Protein 8P5N (pdb70)

Organism: NCBI:txid223556

Structure (mmCIF, N/CA/C/O backbone):
data_8P5N
#
_entry.id   8P5N
#
_cell.length_a   43.513
_cell.length_b   39.822
_cell.length_c   72.194
_cell.angle_alpha   90.000
_cell.angle_beta   97.075
_cell.angle_gamma   90.000
#
_symmetry.space_group_name_H-M   'P 1 21 1'
#
loop_
_entity.id
_entity.type
_entity.pdbx_description
1 polymer 'Low molecular weight phosphatase family protein'
2 non-polymer ARSENATE
3 non-polymer GLYCEROL
4 water water
#
loop_
_atom_site.group_PDB
_atom_site.id
_atom_site.type_symbol
_atom_site.label_atom_id
_atom_site.label_alt_id
_atom_site.label_comp_id
_atom_site.label_asym_id
_atom_site.label_entity_id
_atom_site.label_seq_id
_atom_site.pdbx_PDB_ins_code
_atom_site.Cartn_x
_atom_site.Cartn_y
_atom_site.Cartn_z
_atom_site.occupancy
_atom_site.B_iso_or_equiv
_atom_site.auth_seq_id
_atom_site.auth_comp_id
_atom_site.auth_asym_id
_atom_site.auth_atom_id
_atom_site.pdbx_PDB_model_num
ATOM 1 N N . SER A 1 6 ? -3.28101 15.86199 18.52458 1.000 57.24933 6 SER A N 1
ATOM 2 C CA . SER A 1 6 ? -2.74799 14.70213 17.81807 1.000 53.48381 6 SER A CA 1
ATOM 3 C C . SER A 1 6 ? -2.80636 14.95727 16.31269 1.000 55.09537 6 SER A C 1
ATOM 4 O O . SER A 1 6 ? -3.85964 15.29656 15.77267 1.000 49.35490 6 SER A O 1
ATOM 11 N N . ARG A 1 7 ? -1.67376 14.78671 15.63602 1.000 44.62832 7 ARG A N 1
ATOM 12 C CA . ARG A 1 7 ? -1.58574 15.16315 14.23501 1.000 47.27687 7 ARG A CA 1
ATOM 13 C C . ARG A 1 7 ? -2.31108 14.14864 13.35286 1.000 39.63021 7 ARG A C 1
ATOM 14 O O . ARG A 1 7 ? -2.38420 12.96167 13.68232 1.000 37.33260 7 ARG A O 1
ATOM 35 N N . PRO A 1 8 ? -2.83013 14.58999 12.21180 1.000 28.05765 8 PRO A N 1
ATOM 36 C CA . PRO A 1 8 ? -3.67980 13.71920 11.39475 1.000 20.92741 8 PRO A CA 1
ATOM 37 C C . PRO A 1 8 ? -2.87786 12.74693 10.53941 1.000 27.41791 8 PRO A C 1
ATOM 38 O O . PRO A 1 8 ? -1.72078 12.97632 10.18269 1.000 25.67952 8 PRO A O 1
ATOM 49 N N . VAL A 1 9 ? -3.54217 11.64384 10.20626 1.000 18.95148 9 VAL A N 1
ATOM 50 C CA . VAL A 1 9 ? -2.99585 10.63093 9.30939 1.000 19.49132 9 VAL A CA 1
ATOM 51 C C . VAL A 1 9 ? -3.08396 11.15375 7.88358 1.000 16.19008 9 VAL A C 1
ATOM 52 O O . VAL A 1 9 ? -4.12000 11.68710 7.47232 1.000 15.16416 9 VAL A O 1
ATOM 65 N N . SER A 1 10 ? -2.00035 11.01714 7.12537 1.000 15.80478 10 SER A N 1
ATOM 66 C CA . SER A 1 10 ? -1.97361 11.51378 5.75606 1.000 14.18000 10 SER A CA 1
ATOM 67 C C . SER A 1 10 ? -2.49569 10.44919 4.79727 1.000 12.82688 10 SER A C 1
ATOM 68 O O . SER A 1 10 ? -2.11168 9.27609 4.88416 1.000 13.47346 10 SER A O 1
ATOM 76 N N . VAL A 1 11 ? -3.38348 10.86808 3.89443 1.000 11.62735 11 VAL A N 1
ATOM 77 C CA . VAL A 1 11 ? -4.01718 9.99336 2.91622 1.000 11.80022 11 VAL A CA 1
ATOM 78 C C . VAL A 1 11 ? -3.96146 10.66495 1.55141 1.000 11.30338 11 VAL A C 1
ATOM 79 O O . VAL A 1 11 ? -4.34130 11.83384 1.41448 1.000 12.70398 11 VAL A O 1
ATOM 92 N N . LEU A 1 12 ? -3.50166 9.92470 0.54442 1.000 10.28414 12 LEU A N 1
ATOM 93 C CA . LEU A 1 12 ? -3.54277 10.35475 -0.84766 1.000 10.51500 12 LEU A CA 1
ATOM 94 C C . LEU A 1 12 ? -4.47408 9.41465 -1.59761 1.000 10.33296 12 LEU A C 1
ATOM 95 O O . LEU A 1 12 ? -4.25074 8.19882 -1.60990 1.000 12.48746 12 LEU A O 1
ATOM 111 N N . PHE A 1 13 ? -5.52465 9.96902 -2.19829 1.000 10.36084 13 PHE A N 1
ATOM 112 C CA . PHE A 1 13 ? -6.35975 9.22209 -3.13159 1.000 8.64346 13 PHE A CA 1
ATOM 113 C C . PHE A 1 13 ? -5.79164 9.41914 -4.53195 1.000 11.66485 13 PHE A C 1
ATOM 114 O O . PHE A 1 13 ? -5.70906 10.54974 -5.02028 1.000 10.34690 13 PHE A O 1
ATOM 131 N N . LEU A 1 14 ? -5.40671 8.32484 -5.17490 1.000 11.41993 14 LEU A N 1
ATOM 132 C CA . LEU A 1 14 ? -4.66200 8.35511 -6.42541 1.000 10.01557 14 LEU A CA 1
ATOM 133 C C . LEU A 1 14 ? -5.53457 7.82510 -7.55179 1.000 10.79552 14 LEU A C 1
ATOM 134 O O . LEU A 1 14 ? -6.20942 6.80440 -7.39441 1.000 12.63163 14 LEU A O 1
ATOM 150 N N . CYS A 1 15 ? -5.52437 8.51857 -8.68751 1.000 11.59882 15 CYS A N 1
ATOM 151 C CA . CYS A 1 15 ? -6.40547 8.15433 -9.79146 1.000 12.69661 15 CYS A CA 1
ATOM 152 C C . CYS A 1 15 ? -5.74264 8.51754 -11.11807 1.000 12.83820 15 CYS A C 1
ATOM 153 O O . CYS A 1 15 ? -4.56120 8.87481 -11.17166 1.000 13.39177 15 CYS A O 1
ATOM 160 N N . THR A 1 16 ? -6.52012 8.40419 -12.19767 1.000 13.57439 16 THR A N 1
ATOM 161 C CA . THR A 1 16 ? -6.01549 8.64448 -13.54438 1.000 15.43069 16 THR A CA 1
ATOM 162 C C . THR A 1 16 ? -5.93683 10.13693 -13.84546 1.000 14.01853 16 THR A C 1
ATOM 163 O O . THR A 1 16 ? -4.85501 10.67287 -14.11408 1.000 16.55445 16 THR A O 1
ATOM 174 N N . GLY A 1 17 ? -7.07871 10.82205 -13.79995 1.000 15.24044 17 GLY A N 1
ATOM 175 C CA . GLY A 1 17 ? -7.13798 12.22347 -14.16036 1.000 17.42998 17 GLY A CA 1
ATOM 176 C C . GLY A 1 17 ? -7.48964 13.15324 -13.01650 1.000 11.60838 17 GLY A C 1
ATOM 177 O O . GLY A 1 17 ? -7.49447 14.37688 -13.18944 1.000 12.21370 17 GLY A O 1
ATOM 181 N N . ASN A 1 18 ? -7.78924 12.58615 -11.84337 1.000 11.37899 18 ASN A N 1
ATOM 182 C CA . ASN A 1 18 ? -8.18064 13.37197 -10.67194 1.000 10.28827 18 AS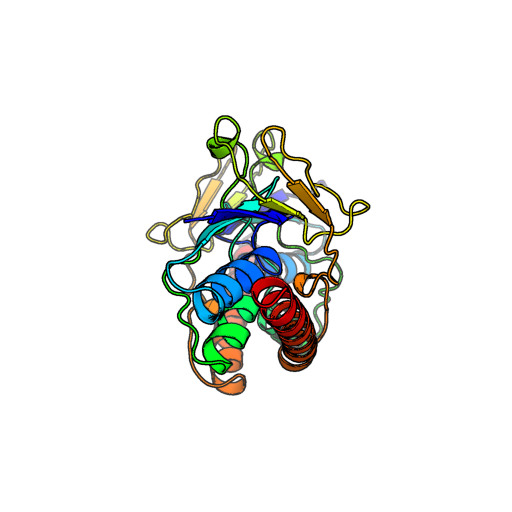N A CA 1
ATOM 183 C C . ASN A 1 18 ? -9.42593 14.20374 -10.97410 1.000 12.41696 18 ASN A C 1
ATOM 184 O O . ASN A 1 18 ? -9.53129 15.36688 -10.57730 1.000 10.96071 18 ASN A O 1
ATOM 195 N N . THR A 1 19 ? -10.38583 13.59228 -11.68071 1.000 9.96351 19 THR A N 1
ATOM 196 C CA . THR A 1 19 ? -11.59498 14.28875 -12.09517 1.000 10.48380 19 THR A CA 1
ATOM 197 C C . THR A 1 19 ? -12.86936 13.75243 -11.45436 1.000 9.88932 19 THR A C 1
ATOM 198 O O . THR A 1 19 ? -13.92379 14.38120 -11.59847 1.000 11.00184 19 THR A O 1
ATOM 209 N N . ALA A 1 20 ? -12.81904 12.60054 -10.78893 1.000 11.09641 20 ALA A N 1
ATOM 210 C CA . ALA A 1 20 ? -14.04720 11.93075 -10.38094 1.000 8.52988 20 ALA A CA 1
ATOM 211 C C . ALA A 1 20 ? -13.86110 11.09851 -9.11741 1.000 11.38677 20 ALA A C 1
ATOM 212 O O . ALA A 1 20 ? -14.07944 11.60152 -8.01198 1.000 10.40730 20 ALA A O 1
ATOM 219 N N . ARG A 1 21 ? -13.45613 9.83500 -9.26338 1.000 9.64068 21 ARG A N 1
ATOM 220 C CA . ARG A 1 21 ? -13.39993 8.93441 -8.11380 1.000 9.46317 21 ARG A CA 1
ATOM 221 C C . ARG A 1 21 ? -12.54326 9.49832 -6.98766 1.000 8.80103 21 ARG A C 1
ATOM 222 O O . ARG A 1 21 ? -12.92393 9.41827 -5.81324 1.000 9.97792 21 ARG A O 1
ATOM 243 N N . SER A 1 22 ? -11.37038 10.04548 -7.31653 1.000 9.99654 22 SER A N 1
ATOM 244 C CA . SER A 1 22 ? -10.47391 10.52999 -6.27143 1.000 11.06169 22 SER A CA 1
ATOM 245 C C . SER A 1 22 ? -10.97657 11.83016 -5.65501 1.000 9.46005 22 SER A C 1
ATOM 246 O O . SER A 1 22 ? -10.66372 12.12647 -4.49687 1.000 10.70180 22 SER A O 1
ATOM 254 N N . GLN A 1 23 ? -11.74055 12.62278 -6.41068 1.000 9.36866 23 GLN A N 1
ATOM 255 C CA . GLN A 1 23 ? -12.34474 13.82493 -5.84325 1.000 9.33729 23 GLN A CA 1
ATOM 256 C C . GLN A 1 23 ? -13.50848 13.47151 -4.92424 1.000 8.38563 23 GLN A C 1
ATOM 257 O O . GLN A 1 23 ? -13.65509 14.05724 -3.84464 1.000 9.74137 23 GLN A O 1
ATOM 271 N N . LEU A 1 24 ? -14.35685 12.52892 -5.34680 1.000 10.83900 24 LEU A N 1
ATOM 272 C CA . LEU A 1 24 ? -15.40770 12.02308 -4.46996 1.000 8.18114 24 LEU A CA 1
ATOM 273 C C . LEU A 1 24 ? -14.80752 11.50091 -3.17177 1.000 8.22529 24 LEU A C 1
ATOM 274 O O . LEU A 1 24 ? -15.26249 11.84359 -2.07333 1.000 9.67610 24 LEU A O 1
ATOM 290 N N . ALA A 1 25 ? -13.77117 10.66728 -3.28640 1.000 9.80358 25 ALA A N 1
ATOM 291 C CA . ALA A 1 25 ? -13.13251 10.10280 -2.10477 1.000 8.64468 25 ALA A CA 1
ATOM 292 C C . ALA A 1 25 ? -12.55016 11.19268 -1.21571 1.000 7.98704 25 ALA A C 1
ATOM 293 O O . ALA A 1 25 ? -12.69200 11.14197 0.01157 1.000 10.24066 25 ALA A O 1
ATOM 300 N N . GLN A 1 26 ? -11.88503 12.18650 -1.80911 1.000 8.83628 26 GLN A N 1
ATOM 301 C CA . GLN A 1 26 ? -11.31264 13.25594 -0.99746 1.000 9.72911 26 GLN A CA 1
ATOM 302 C C . GLN A 1 26 ? -12.38934 13.92128 -0.14915 1.000 9.99138 26 GLN A C 1
ATOM 303 O O . GLN A 1 26 ? -12.24432 14.05583 1.07091 1.000 11.72478 26 GLN A O 1
ATOM 317 N N . VAL A 1 27 ? -13.48064 14.34790 -0.78505 1.000 10.15657 27 VAL A N 1
ATOM 318 C CA . VAL A 1 27 ? -14.51541 15.08874 -0.07512 1.000 9.50557 27 VAL A CA 1
ATOM 319 C C . VAL A 1 27 ? -15.21621 14.19483 0.93700 1.000 9.32712 27 VAL A C 1
ATOM 320 O O . VAL A 1 27 ? -15.56520 14.63896 2.03614 1.000 11.66686 27 VAL A O 1
ATOM 333 N N . LEU A 1 28 ? -15.42292 12.92161 0.59601 1.000 9.91659 28 LEU A N 1
ATOM 334 C CA . LEU A 1 28 ? -16.10869 12.02137 1.51937 1.000 9.35793 28 LEU A CA 1
ATOM 335 C C . LEU A 1 28 ? -15.25610 11.72743 2.75036 1.000 9.35929 28 LEU A C 1
ATOM 336 O O . LEU A 1 28 ? -15.78467 11.62412 3.86266 1.000 10.89600 28 LEU A O 1
ATOM 352 N N . LEU A 1 29 ? -13.93523 11.60619 2.58495 1.000 10.42520 29 LEU A N 1
ATOM 353 C CA . LEU A 1 29 ? -13.08056 11.41086 3.75494 1.000 11.53478 29 LEU A CA 1
ATOM 354 C C . LEU A 1 29 ? -12.95673 12.70135 4.56094 1.000 9.20925 29 LEU A C 1
ATOM 355 O O . LEU A 1 29 ? -12.92945 12.66647 5.79608 1.000 11.65823 29 LEU A O 1
ATOM 371 N N . GLU A 1 30 ? -12.88422 13.85143 3.88421 1.000 11.26785 30 GLU A N 1
ATOM 372 C CA . GLU A 1 30 ? -12.95237 15.12070 4.60000 1.000 13.84408 30 GLU A CA 1
ATOM 373 C C . GLU A 1 30 ? -14.19383 15.16132 5.48208 1.000 11.96990 30 GLU A C 1
ATOM 374 O O . GLU A 1 30 ? -14.14169 15.61929 6.63006 1.000 13.51880 30 GLU A O 1
ATOM 386 N N . HIS A 1 31 ? -15.31399 14.64955 4.97029 1.000 11.23135 31 HIS A N 1
ATOM 387 C CA . HIS A 1 31 ? -16.57091 14.72909 5.70203 1.000 12.54627 31 HIS A CA 1
ATOM 388 C C . HIS A 1 31 ? -16.60414 13.74237 6.86092 1.000 11.22287 31 HIS A C 1
ATOM 389 O O . HIS A 1 31 ? -16.86603 14.12513 8.00773 1.000 13.45690 31 HIS A O 1
ATOM 403 N N . HIS A 1 32 ? -16.35114 12.46447 6.58055 1.000 11.62716 32 HIS A N 1
ATOM 404 C CA . HIS A 1 32 ? -16.49151 11.43601 7.59956 1.000 13.72471 32 HIS A CA 1
ATOM 405 C C . HIS A 1 32 ? -15.29951 11.35469 8.53724 1.000 14.68305 32 HIS A C 1
ATOM 406 O O . HIS A 1 32 ? -15.45077 10.88852 9.67290 1.000 16.03326 32 HIS A O 1
ATOM 420 N N . GLY A 1 33 ? -14.13081 11.80419 8.09868 1.000 14.50140 33 GLY A N 1
ATOM 421 C CA . GLY A 1 33 ? -12.93119 11.67378 8.89681 1.000 14.37711 33 GLY A CA 1
ATOM 422 C C . GLY A 1 33 ? -12.66639 12.91047 9.72453 1.000 25.17502 33 GLY A C 1
ATOM 423 O O . GLY A 1 33 ? -12.00349 12.84044 10.76451 1.000 22.97578 33 GLY A O 1
ATOM 427 N N . GLY A 1 34 ? -13.17939 14.05112 9.26819 1.000 25.32027 34 GLY A N 1
ATOM 428 C CA . GLY A 1 34 ? -12.98035 15.28285 10.00724 1.000 36.55810 34 GLY A CA 1
ATOM 429 C C . GLY A 1 34 ? -11.51796 15.67385 10.01267 1.000 35.96092 34 GLY A C 1
ATOM 430 O O . GLY A 1 34 ? -10.80214 15.52997 9.01468 1.000 38.39223 34 GLY A O 1
ATOM 434 N N . GLY A 1 35 ? -11.07086 16.19674 11.14652 1.000 32.33413 35 GLY A N 1
ATOM 435 C CA . GLY A 1 35 ? -9.69333 16.60308 11.27837 1.000 34.79685 35 GLY A CA 1
ATOM 436 C C . GLY A 1 35 ? -8.72934 15.48423 11.57337 1.000 27.75053 35 GLY A C 1
ATOM 437 O O . GLY A 1 35 ? -7.53731 15.73581 11.76921 1.000 27.15417 35 GLY A O 1
ATOM 441 N N . ARG A 1 36 ? -9.20747 14.24292 11.61347 1.000 23.21226 36 ARG A N 1
ATOM 442 C CA . ARG A 1 36 ? -8.32902 13.12047 11.90825 1.000 23.98042 36 ARG A CA 1
ATOM 443 C C . ARG A 1 36 ? -7.42782 12.75815 10.73620 1.000 18.30812 36 ARG A C 1
ATOM 444 O O . ARG A 1 36 ? -6.43298 12.05210 10.93446 1.000 19.57236 36 ARG A O 1
ATOM 465 N N . TYR A 1 37 ? -7.73443 13.24504 9.53203 1.000 16.97759 37 TYR A N 1
ATOM 466 C CA . TYR A 1 37 ? -6.99898 12.89019 8.32632 1.000 15.18374 37 TYR A CA 1
ATOM 467 C C . TYR A 1 37 ? -6.61653 14.14668 7.56279 1.000 18.34310 37 TYR A C 1
ATOM 468 O O . TYR A 1 37 ? -7.38530 15.11089 7.50858 1.000 21.02705 37 TYR A O 1
ATOM 486 N N . ALA A 1 38 ? -5.41304 14.13249 6.99117 1.000 12.79341 38 ALA A N 1
ATOM 487 C CA . ALA A 1 38 ? -4.97763 15.13532 6.02529 1.000 12.87952 38 ALA A CA 1
ATOM 488 C C . ALA A 1 38 ? -5.10949 14.49646 4.64841 1.000 11.49248 38 ALA A C 1
ATOM 489 O O . ALA A 1 38 ? -4.38221 13.54946 4.32414 1.000 14.13537 38 ALA A O 1
ATOM 496 N N . VAL A 1 39 ? -6.03621 15.00510 3.84147 1.000 11.90273 39 VAL A N 1
ATOM 497 C CA . VAL A 1 39 ? -6.48221 14.31893 2.63613 1.000 11.29049 39 VAL A CA 1
ATOM 498 C C . VAL A 1 39 ? -6.04425 15.09060 1.40024 1.000 12.75726 39 VAL A C 1
ATOM 499 O O . VAL A 1 39 ? -6.29001 16.29788 1.28881 1.000 12.88206 39 VAL A O 1
ATOM 512 N N . THR A 1 40 ? -5.42822 14.37645 0.46000 1.000 11.55678 40 THR A N 1
ATOM 513 C CA . THR A 1 40 ? -5.04555 14.90129 -0.83983 1.000 10.31159 40 THR A CA 1
ATOM 514 C C . THR A 1 40 ? -5.53643 13.93314 -1.90540 1.000 9.12452 40 THR A C 1
ATOM 515 O O . THR A 1 40 ? -5.70231 12.73795 -1.64676 1.000 10.58230 40 THR A O 1
ATOM 526 N N . SER A 1 41 ? -5.77731 14.45435 -3.10534 1.000 10.67683 41 SER A N 1
ATOM 527 C CA . SER A 1 41 ? -6.08279 13.60911 -4.25034 1.000 11.66225 41 SER A CA 1
ATOM 528 C C . SER A 1 41 ? -5.26407 14.09169 -5.43744 1.000 10.65761 41 SER A C 1
ATOM 529 O O . SER A 1 41 ? -4.96441 15.28217 -5.55908 1.000 10.24326 41 SER A O 1
ATOM 537 N N . ALA A 1 42 ? -4.89748 13.15827 -6.31114 1.000 11.16461 42 ALA A N 1
ATOM 538 C CA . ALA A 1 42 ? -4.08546 13.51549 -7.46396 1.000 9.90454 42 ALA A CA 1
ATOM 539 C C . ALA A 1 42 ? -4.20100 12.43852 -8.53078 1.000 12.07203 42 ALA A C 1
ATOM 540 O O . ALA A 1 42 ? -4.58918 11.29987 -8.25617 1.000 11.66503 42 ALA A O 1
ATOM 547 N N . GLY A 1 43 ? -3.84788 12.82452 -9.75792 1.000 11.01931 43 GLY A N 1
ATOM 548 C CA . GLY A 1 43 ? -3.89528 11.91953 -10.88113 1.000 13.98543 43 GLY A CA 1
ATOM 549 C C . GLY A 1 43 ? -2.61041 11.98363 -11.68376 1.000 17.47699 43 GLY A C 1
ATOM 550 O O . GLY A 1 43 ? -1.83741 12.93738 -11.59604 1.000 18.15218 43 GLY A O 1
ATOM 554 N N . LEU A 1 44 ? -2.39753 10.93708 -12.48049 1.000 14.48804 44 LEU A N 1
ATOM 555 C CA . LEU A 1 44 ? -1.19712 10.88376 -13.30699 1.000 18.64891 44 LEU A CA 1
ATOM 556 C C . LEU A 1 44 ? -1.24442 11.93364 -14.41059 1.000 18.82595 44 LEU A C 1
ATOM 557 O O . LEU A 1 44 ? -0.25789 12.63677 -14.65434 1.000 19.67857 44 LEU A O 1
ATOM 573 N N . GLU A 1 45 ? -2.38272 12.04986 -15.09290 1.000 18.89059 45 GLU A N 1
ATOM 574 C CA . GLU A 1 45 ? -2.55897 12.97625 -16.21193 1.000 21.89223 45 GLU A CA 1
ATOM 575 C C . GLU A 1 45 ? -3.77535 13.83973 -15.91392 1.000 20.27316 45 GLU A C 1
ATOM 576 O O . GLU A 1 45 ? -4.90203 13.50856 -16.30891 1.000 18.36590 45 GLU A O 1
ATOM 588 N N . PRO A 1 46 ? -3.58440 14.96246 -15.22126 1.000 15.40393 46 PRO A N 1
ATOM 589 C CA . PRO A 1 46 ? -4.73879 15.69201 -14.68134 1.000 16.35156 46 PRO A CA 1
ATOM 590 C C . PRO A 1 46 ? -5.61782 16.28497 -15.76985 1.000 14.81940 46 PRO A C 1
ATOM 591 O O . PRO A 1 46 ? -5.13643 16.85386 -16.75247 1.000 19.06601 46 PRO A O 1
ATOM 602 N N . GLY A 1 47 ? -6.92441 16.17061 -15.56533 1.000 15.03455 47 GLY A N 1
ATOM 603 C CA . GLY A 1 47 ? -7.87428 16.77637 -16.47003 1.000 14.96765 47 GLY A CA 1
ATOM 604 C C . GLY A 1 47 ? -8.56149 17.96234 -15.82967 1.000 16.86894 47 GLY A C 1
ATOM 605 O O . GLY A 1 47 ? -7.90437 18.91243 -15.39516 1.000 15.00451 47 GLY A O 1
ATOM 609 N N . SER A 1 48 ? -9.88633 17.89802 -15.74253 1.000 14.74811 48 SER A N 1
ATOM 610 C CA . SER A 1 48 ? -10.70587 18.93477 -15.13395 1.000 13.47926 48 SER A CA 1
ATOM 611 C C . SER A 1 48 ? -11.79535 18.22321 -14.35233 1.000 14.72640 48 SER A C 1
ATOM 612 O O . SER A 1 48 ? -12.34383 17.22375 -14.82521 1.000 16.34999 48 SER A O 1
ATOM 620 N N . VAL A 1 49 ? -12.09844 18.71885 -13.15177 1.000 11.53668 49 VAL A N 1
ATOM 621 C CA . VAL A 1 49 ? -13.12322 18.06471 -12.35088 1.000 12.00911 49 VAL A CA 1
ATOM 622 C C . VAL A 1 49 ? -14.39648 17.96498 -13.17650 1.000 12.51274 49 VAL A C 1
ATOM 623 O O . VAL A 1 49 ? -14.87757 18.96143 -13.72574 1.000 13.71196 49 VAL A O 1
ATOM 636 N N . ASN A 1 50 ? -14.94686 16.76282 -13.26324 1.000 10.80376 50 ASN A N 1
ATOM 637 C CA . ASN A 1 50 ? -16.14607 16.53321 -14.06567 1.000 13.38206 50 ASN A CA 1
ATOM 638 C C . ASN A 1 50 ? -17.32063 17.26072 -13.42761 1.000 11.36369 50 ASN A C 1
ATOM 639 O O . ASN A 1 50 ? -17.48797 17.19713 -12.20356 1.000 11.84300 50 ASN A O 1
ATOM 650 N N . PRO A 1 51 ? -18.12758 17.99290 -14.20228 1.000 10.96996 51 PRO A N 1
ATOM 651 C CA . PRO A 1 51 ? -19.28087 18.67422 -13.58863 1.000 10.14918 51 PRO A CA 1
ATOM 652 C C . PRO A 1 51 ? -20.22222 17.73266 -12.85842 1.000 11.48384 51 PRO A C 1
ATOM 653 O O . PRO A 1 51 ? -20.86715 18.14893 -11.88811 1.000 13.02184 51 PRO A O 1
ATOM 664 N N . LEU A 1 52 ? -20.32488 16.47381 -13.29306 1.000 10.68480 52 LEU A N 1
ATOM 665 C CA . LEU A 1 52 ? -21.18327 15.52461 -12.58993 1.000 11.26158 52 LEU A CA 1
ATOM 666 C C . LEU A 1 52 ? -20.58768 15.10653 -11.25109 1.000 11.46146 52 LEU A C 1
ATOM 667 O O . LEU A 1 52 ? -21.33310 14.78898 -10.31664 1.000 10.67992 52 LEU A O 1
ATOM 683 N N . THR A 1 53 ? -19.25866 15.10149 -11.13276 1.000 10.00396 53 THR A N 1
ATOM 684 C CA . THR A 1 53 ? -18.64522 14.89756 -9.82549 1.000 10.02785 53 THR A CA 1
ATOM 685 C C . THR A 1 53 ? -19.11649 15.96847 -8.85241 1.000 9.83679 53 THR A C 1
ATOM 686 O O . THR A 1 53 ? -19.52042 15.67318 -7.72115 1.000 10.44059 53 THR A O 1
ATOM 697 N N . VAL A 1 54 ? -19.05376 17.22798 -9.28345 1.000 10.78339 54 VAL A N 1
ATOM 698 C CA . VAL A 1 54 ? -19.49747 18.34153 -8.45204 1.000 11.00070 54 VAL A CA 1
ATOM 699 C C . VAL A 1 54 ? -20.97790 18.20025 -8.11947 1.000 10.91496 54 VAL A C 1
ATOM 700 O O . VAL A 1 54 ? -21.38767 18.34829 -6.96172 1.000 11.56531 54 VAL A O 1
ATOM 713 N N . GLN A 1 55 ? -21.79873 17.88851 -9.12536 1.000 10.01222 55 GLN A N 1
ATOM 714 C CA . GLN A 1 55 ? -23.24187 17.82666 -8.91250 1.000 11.85500 55 GLN A CA 1
ATOM 715 C C . GLN A 1 55 ? -23.60310 16.81170 -7.83417 1.000 12.16152 55 GLN A C 1
ATOM 716 O O . GLN A 1 55 ? -24.38337 17.11508 -6.92592 1.000 10.50903 55 GLN A O 1
AT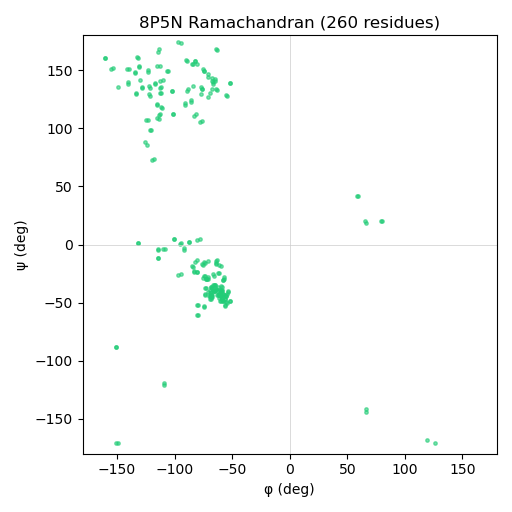OM 730 N N . VAL A 1 56 ? -23.04431 15.59941 -7.90785 1.000 9.24818 56 VAL A N 1
ATOM 731 C CA . VAL A 1 56 ? -23.47824 14.56730 -6.96624 1.000 8.88974 56 VAL A CA 1
ATOM 732 C C . VAL A 1 56 ? -22.97245 14.85234 -5.55431 1.000 8.85373 56 VAL A C 1
ATOM 733 O O . VAL A 1 56 ? -23.62156 14.47817 -4.56999 1.000 12.53653 56 VAL A O 1
ATOM 746 N N . LEU A 1 57 ? -21.81900 15.51045 -5.42158 1.000 9.16516 57 LEU A N 1
ATOM 747 C CA . LEU A 1 57 ? -21.37267 15.93927 -4.09842 1.000 10.28760 57 LEU A CA 1
ATOM 748 C C . LEU A 1 57 ? -22.26473 17.04801 -3.55296 1.000 11.31524 57 LEU A C 1
ATOM 749 O O . LEU A 1 57 ? -22.67688 17.00996 -2.38636 1.000 9.98051 57 LEU A O 1
ATOM 765 N N . GLN A 1 58 ? -22.59189 18.03218 -4.39218 1.000 9.15459 58 GLN A N 1
ATOM 766 C CA . GLN A 1 58 ? -23.42365 19.13979 -3.93920 1.000 9.49416 58 GLN A CA 1
ATOM 767 C C . GLN A 1 58 ? -24.82473 18.66784 -3.57483 1.000 11.48428 58 GLN A C 1
ATOM 768 O O . GLN A 1 58 ? -25.43859 19.19479 -2.63937 1.000 10.40800 58 GLN A O 1
ATOM 782 N N . GLU A 1 59 ? -25.35086 17.67811 -4.30337 1.000 10.99306 59 GLU A N 1
ATOM 783 C CA . GLU A 1 59 ? -26.65177 17.12118 -3.94892 1.000 11.33503 59 GLU A CA 1
ATOM 784 C C . GLU A 1 59 ? -26.65813 16.57705 -2.52887 1.000 12.08327 59 GLU A C 1
ATOM 785 O O . GLU A 1 59 ? -27.70391 16.57471 -1.86846 1.000 14.35053 59 GLU A O 1
ATOM 797 N N . SER A 1 60 ? -25.51284 16.09129 -2.05593 1.000 10.32894 60 SER A N 1
ATOM 798 C CA . SER A 1 60 ? -25.37073 15.56773 -0.70715 1.000 11.95586 60 SER A CA 1
ATOM 799 C C . SER A 1 60 ? -25.02406 16.64202 0.31063 1.000 15.48291 60 SER A C 1
ATOM 800 O O . SER A 1 60 ? -24.84323 16.32179 1.49068 1.000 14.90571 60 SER A O 1
ATOM 808 N N . GLY A 1 61 ? -24.92808 17.89915 -0.10947 1.000 12.38317 61 GLY A N 1
ATOM 809 C CA . GLY A 1 61 ? -24.56919 18.95658 0.81026 1.000 11.91700 61 GLY A CA 1
ATOM 810 C C . GLY A 1 61 ? -23.09116 19.06349 1.08911 1.000 11.49742 61 GLY A C 1
ATOM 811 O O . GLY A 1 61 ? -22.70072 19.63855 2.10875 1.000 13.76736 61 GLY A O 1
ATOM 815 N N . LEU A 1 62 ? -22.25992 18.52245 0.22411 1.000 10.36708 62 LEU A N 1
ATOM 816 C CA . LEU A 1 62 ? -20.81915 18.53060 0.42631 1.000 10.28341 62 LEU A CA 1
ATOM 817 C C . LEU A 1 62 ? -20.18865 19.60185 -0.44090 1.000 12.61761 62 LEU A C 1
ATOM 818 O O . LEU A 1 62 ? -20.49488 19.68591 -1.64178 1.000 15.17546 62 LEU A O 1
ATOM 834 N N . PRO A 1 63 ? -19.31332 20.42464 0.12924 1.000 13.04943 63 PRO A N 1
ATOM 835 C CA . PRO A 1 63 ? -18.74863 21.53952 -0.63545 1.000 13.94931 63 PRO A CA 1
ATOM 836 C C . PRO A 1 63 ? -17.71435 21.06391 -1.63899 1.000 13.07347 63 PRO A C 1
ATOM 837 O O . PRO A 1 63 ? -17.00828 20.07428 -1.42586 1.000 13.43987 63 PRO A O 1
ATOM 848 N N . THR A 1 64 ? -17.63096 21.79853 -2.74815 1.000 13.31488 64 THR A N 1
ATOM 849 C CA . THR A 1 64 ? -16.76751 21.43275 -3.85648 1.000 12.40602 64 THR A CA 1
ATOM 850 C C . THR A 1 64 ? -15.92001 22.59103 -4.36104 1.000 13.94291 64 THR A C 1
ATOM 851 O O . THR A 1 64 ? -15.15821 22.40548 -5.31526 1.000 13.52680 64 THR A O 1
ATOM 862 N N . GLY A 1 65 ? -16.02303 23.77405 -3.75372 1.000 12.80214 65 GLY A N 1
ATOM 863 C CA . GLY A 1 65 ? -15.31113 24.93043 -4.26797 1.000 16.79875 65 GLY A CA 1
ATOM 864 C C . GLY A 1 65 ? -13.80387 24.80726 -4.21716 1.000 16.66936 65 GLY A C 1
ATOM 865 O O . GLY A 1 65 ? -13.10649 25.56109 -4.90693 1.000 18.39631 65 GLY A O 1
ATOM 869 N N . HIS A 1 66 ? -13.28429 23.87206 -3.42317 1.000 14.07267 66 HIS A N 1
ATOM 870 C CA . HIS A 1 66 ? -11.85033 23.68805 -3.25365 1.000 14.30828 66 HIS A CA 1
ATOM 871 C C . HIS A 1 66 ? -11.28050 22.61276 -4.16512 1.000 14.91102 66 HIS A C 1
ATOM 872 O O . HIS A 1 66 ? -10.07422 22.35252 -4.11603 1.000 15.07801 66 HIS A O 1
ATOM 886 N N . LEU A 1 67 ? -12.10982 21.98827 -4.99332 1.000 12.99858 67 LEU A N 1
ATOM 887 C CA . LEU A 1 67 ? -11.65938 20.86483 -5.79432 1.000 12.12583 67 LEU A CA 1
ATOM 888 C C . LEU A 1 67 ? -10.99139 21.35278 -7.06981 1.000 12.33238 67 LEU A C 1
ATOM 889 O O . LEU A 1 67 ? -11.47958 22.26740 -7.74097 1.000 15.96419 67 LEU A O 1
ATOM 905 N N A GLN A 1 68 ? -9.85276 20.74371 -7.38543 0.520 13.13804 68 GLN A N 1
ATOM 906 N N B GLN A 1 68 ? -9.87415 20.71879 -7.41090 0.480 13.12951 68 GLN A N 1
ATOM 907 C CA A GLN A 1 68 ? -9.10629 21.04722 -8.59291 0.520 14.32134 68 GLN A CA 1
ATOM 908 C CA B GLN A 1 68 ? -9.13149 21.04994 -8.61650 0.480 14.30959 68 GLN A CA 1
ATOM 909 C C A GLN A 1 68 ? -8.45804 19.75060 -9.05023 0.520 13.56119 68 GLN A C 1
ATOM 910 C C B GLN A 1 68 ? -8.39939 19.79668 -9.06233 0.480 13.56952 68 GLN A C 1
ATOM 911 O O A GLN A 1 68 ? -7.95141 18.98514 -8.22434 0.520 12.32027 68 GLN A O 1
ATOM 912 O O B GLN A 1 68 ? -7.76979 19.12045 -8.24315 0.480 12.47094 68 GLN A O 1
ATOM 939 N N . ALA A 1 69 ? -8.45752 19.51104 -10.35911 1.000 13.00734 69 ALA A N 1
ATOM 940 C CA . ALA A 1 69 ? -7.76909 18.34791 -10.89929 1.000 11.13235 69 ALA A CA 1
ATOM 941 C C . ALA A 1 69 ? -6.28406 18.67703 -10.92573 1.000 13.93382 69 ALA A C 1
ATOM 942 O O . ALA A 1 69 ? -5.88112 19.69236 -11.50082 1.000 16.45442 69 ALA A O 1
ATOM 949 N N . LYS A 1 70 ? -5.46423 17.82507 -10.31677 1.000 13.24481 70 LYS A N 1
ATOM 950 C CA . LYS A 1 70 ? -4.05481 18.14035 -10.14279 1.000 12.02154 70 LYS A CA 1
ATOM 951 C C . LYS A 1 70 ? -3.20976 16.90104 -10.38502 1.000 14.84055 70 LYS A C 1
ATOM 952 O O . LYS A 1 70 ? -3.65766 15.76882 -10.18688 1.000 12.75138 70 LYS A O 1
ATOM 971 N N . GLY A 1 71 ? -1.98177 17.13592 -10.83910 1.000 19.54332 71 GLY A N 1
ATOM 972 C CA . GLY A 1 71 ? -1.07786 16.04779 -11.12320 1.000 18.26489 71 GLY A CA 1
ATOM 973 C C . GLY A 1 71 ? -0.36389 15.53849 -9.88795 1.000 18.70168 71 GLY A C 1
ATOM 974 O O . GLY A 1 71 ? -0.21758 16.22989 -8.88142 1.000 17.86267 71 GLY A O 1
ATOM 978 N N . VAL A 1 72 ? 0.09830 14.29123 -9.98140 1.000 17.50685 72 VAL A N 1
ATOM 979 C CA . VAL A 1 72 ? 0.84516 13.68738 -8.88329 1.000 17.33682 72 VAL A CA 1
ATOM 980 C C . VAL A 1 72 ? 2.32411 14.04358 -8.92574 1.000 16.21647 72 VAL A C 1
ATOM 981 O O . VAL A 1 72 ? 3.00637 13.92484 -7.90051 1.000 19.30122 72 VAL A O 1
ATOM 994 N N . ARG A 1 73 ? 2.83556 14.49653 -10.06894 1.000 16.06225 73 ARG A N 1
ATOM 995 C CA . ARG A 1 73 ? 4.26825 14.75664 -10.17343 1.000 16.62454 73 ARG A CA 1
ATOM 996 C C . ARG A 1 73 ? 4.78107 15.76200 -9.14812 1.000 15.58715 73 ARG A C 1
ATOM 997 O O . ARG A 1 73 ? 5.86268 15.52271 -8.58301 1.000 15.87420 73 ARG A O 1
ATOM 1018 N N . PRO A 1 74 ? 4.10017 16.87740 -8.86680 1.000 15.20132 74 PRO A N 1
ATOM 1019 C CA . PRO A 1 74 ? 4.60217 17.79274 -7.82394 1.000 14.92782 74 PRO A CA 1
ATOM 1020 C C . PRO A 1 74 ? 4.62592 17.18741 -6.43026 1.000 13.78320 74 PRO A C 1
ATOM 1021 O O . PRO A 1 74 ? 5.25882 17.76517 -5.53788 1.000 16.78051 74 PRO A O 1
ATOM 1032 N N . LEU A 1 75 ? 3.96222 16.05552 -6.21348 1.000 12.88079 75 LEU A N 1
ATOM 1033 C CA . LEU A 1 75 ? 3.90858 15.41533 -4.90785 1.000 13.73461 75 LEU A CA 1
ATOM 1034 C C . LEU A 1 75 ? 4.87629 14.24826 -4.78363 1.000 17.08176 75 LEU A C 1
ATOM 1035 O O . LEU A 1 75 ? 4.88179 13.56998 -3.75212 1.000 15.83076 75 LEU A O 1
ATOM 1051 N N . ILE A 1 76 ? 5.70585 14.01395 -5.80017 1.000 14.61172 76 ILE A N 1
ATOM 1052 C CA . ILE A 1 76 ? 6.46742 12.77211 -5.88480 1.000 19.91613 76 ILE A CA 1
ATOM 1053 C C . ILE A 1 76 ? 7.43896 12.61327 -4.72185 1.000 18.92937 76 ILE A C 1
ATOM 1054 O O . ILE A 1 76 ? 7.81493 11.48720 -4.37322 1.000 24.62628 76 ILE A O 1
ATOM 1070 N N . ALA A 1 77 ? 7.86369 13.71328 -4.10532 1.000 18.60045 77 ALA A N 1
ATOM 1071 C CA . ALA A 1 77 ? 8.78306 13.64881 -2.97429 1.000 20.36497 77 ALA A CA 1
ATOM 1072 C C . ALA A 1 77 ? 8.07153 13.58548 -1.62865 1.000 20.07786 77 ALA A C 1
ATOM 1073 O O . ALA A 1 77 ? 8.74100 13.49500 -0.59225 1.000 23.18816 77 ALA A O 1
ATOM 1080 N N . GLU A 1 78 ? 6.74403 13.65082 -1.61906 1.000 15.36193 78 GLU A N 1
ATOM 1081 C CA . GLU A 1 78 ? 5.99201 13.59771 -0.38010 1.000 14.32868 78 GLU A CA 1
ATOM 1082 C C . GLU A 1 78 ? 5.76532 12.15215 0.04427 1.000 15.64974 78 GLU A C 1
ATOM 1083 O O . GLU A 1 78 ? 5.77645 11.22700 -0.77158 1.000 17.98465 78 GLU A O 1
ATOM 1095 N N . HIS A 1 79 ? 5.55695 11.96778 1.34400 1.000 13.75238 79 HIS A N 1
ATOM 1096 C CA . HIS A 1 79 ? 5.18813 10.67930 1.90792 1.000 15.43965 79 HIS A CA 1
ATOM 1097 C C . HIS A 1 79 ? 3.76502 10.75007 2.44301 1.000 12.82603 79 HIS A C 1
ATOM 1098 O O . HIS A 1 79 ? 3.36542 11.75716 3.03594 1.000 17.43640 79 HIS A O 1
ATOM 1112 N N . PHE A 1 80 ? 3.00875 9.67499 2.24117 1.000 12.35716 80 PHE A N 1
ATOM 1113 C CA . PHE A 1 80 ? 1.66097 9.55127 2.76947 1.000 12.43188 80 PHE A CA 1
ATOM 1114 C C . PHE A 1 80 ? 1.55343 8.23163 3.51473 1.000 14.91043 80 PHE A C 1
ATOM 1115 O O . PHE A 1 80 ? 2.02065 7.19654 3.03550 1.000 15.10677 80 PHE A O 1
ATOM 1132 N N . THR A 1 81 ? 0.94790 8.26896 4.69982 1.000 13.64032 81 THR A N 1
ATOM 1133 C CA . THR A 1 81 ? 0.76670 7.03296 5.45472 1.000 15.02672 81 THR A CA 1
ATOM 1134 C C . THR A 1 81 ? -0.06433 6.03274 4.66276 1.000 11.97229 81 THR A C 1
ATOM 1135 O O . THR A 1 81 ? 0.28016 4.84593 4.59083 1.000 12.97606 81 THR A O 1
ATOM 1146 N N . TYR A 1 82 ? -1.14174 6.49912 4.03419 1.000 11.66958 82 TYR A N 1
ATOM 1147 C CA . TYR A 1 82 ? -1.95916 5.67107 3.16155 1.000 10.94232 82 TYR A CA 1
ATOM 1148 C C . TYR A 1 82 ? -1.99286 6.29115 1.77461 1.000 10.56820 82 TYR A C 1
ATOM 1149 O O . TYR A 1 82 ? -2.31278 7.47515 1.62914 1.000 11.23833 82 TYR A O 1
ATOM 1167 N N . VAL A 1 83 ? -1.68089 5.49185 0.76168 1.000 11.81330 83 VAL A N 1
ATOM 1168 C CA . VAL A 1 83 ? -1.97792 5.82538 -0.62280 1.000 9.54974 83 VAL A CA 1
ATOM 1169 C C . VAL A 1 83 ? -3.06241 4.85525 -1.06155 1.000 11.60029 83 VAL A C 1
ATOM 1170 O O . VAL A 1 83 ? -2.84854 3.63653 -1.07264 1.000 12.34218 83 VAL A O 1
ATOM 1183 N N . ILE A 1 84 ? -4.22817 5.39282 -1.39818 1.000 11.17701 84 ILE A N 1
ATOM 1184 C CA . ILE A 1 84 ? -5.40205 4.59973 -1.73199 1.000 11.05425 84 ILE A CA 1
ATOM 1185 C C . ILE A 1 84 ? -5.68770 4.84978 -3.20307 1.000 10.95668 84 ILE A C 1
ATOM 1186 O O . ILE A 1 84 ? -6.12265 5.94283 -3.58684 1.000 11.54461 84 ILE A O 1
ATO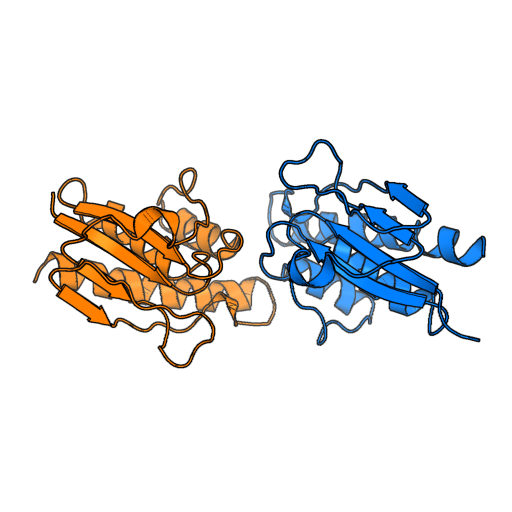M 1202 N N . THR A 1 85 ? -5.42456 3.84406 -4.02937 1.000 11.61105 85 THR A N 1
ATOM 1203 C CA . THR A 1 85 ? -5.63198 3.93948 -5.46753 1.000 13.09154 85 THR A CA 1
ATOM 1204 C C . THR A 1 85 ? -7.08132 3.58027 -5.76629 1.000 10.51124 85 THR A C 1
ATOM 1205 O O . THR A 1 85 ? -7.54373 2.48964 -5.41396 1.000 12.72927 85 THR A O 1
ATOM 1216 N N . VAL A 1 86 ? -7.79541 4.50163 -6.40827 1.000 10.90434 86 VAL A N 1
ATOM 1217 C CA . VAL A 1 86 ? -9.21765 4.34081 -6.68011 1.000 12.56582 86 VAL A CA 1
ATOM 1218 C C . VAL A 1 86 ? -9.50650 4.08819 -8.14500 1.000 15.24864 86 VAL A C 1
ATOM 1219 O O . VAL A 1 86 ? -10.67083 3.86006 -8.50464 1.000 15.89217 86 VAL A O 1
ATOM 1232 N N . CYS A 1 87 ? -8.49133 4.11596 -9.00125 1.000 12.77505 87 CYS A N 1
ATOM 1233 C CA . CYS A 1 87 ? -8.61581 3.56110 -10.33660 1.000 16.61565 87 CYS A CA 1
ATOM 1234 C C . CYS A 1 87 ? -8.22844 2.08682 -10.28097 1.000 19.70986 87 CYS A C 1
ATOM 1235 O O . CYS A 1 87 ? -7.53468 1.63687 -9.36605 1.000 18.66843 87 CYS A O 1
ATOM 1242 N N . ASP A 1 88 ? -8.69763 1.33200 -11.26630 1.000 19.73883 88 ASP A N 1
ATOM 1243 C CA . ASP A 1 88 ? -8.27572 -0.05020 -11.42936 1.000 19.24484 88 ASP A CA 1
ATOM 1244 C C . ASP A 1 88 ? -6.87640 -0.05210 -12.02494 1.000 23.82696 88 ASP A C 1
ATOM 1245 O O . ASP A 1 88 ? -6.60408 0.66894 -12.98961 1.000 22.13460 88 ASP A O 1
ATOM 1254 N N . ARG A 1 89 ? -5.98830 -0.86560 -11.45106 1.000 26.63606 89 ARG A N 1
ATOM 1255 C CA . ARG A 1 89 ? -4.61150 -0.90467 -11.92594 1.000 24.18721 89 ARG A CA 1
ATOM 1256 C C . ARG A 1 89 ? -4.54205 -1.30666 -13.39302 1.000 32.71647 89 ARG A C 1
ATOM 1257 O O . ARG A 1 89 ? -3.52886 -1.04452 -14.05017 1.000 42.12502 89 ARG A O 1
ATOM 1278 N N . ALA A 1 90 ? -5.60505 -1.91752 -13.92583 1.000 28.35513 90 ALA A N 1
ATOM 1279 C CA . ALA A 1 90 ? -5.64712 -2.27149 -15.33855 1.000 33.66001 90 ALA A CA 1
ATOM 1280 C C . ALA A 1 90 ? -5.90116 -1.06975 -16.23806 1.000 30.98254 90 ALA A C 1
ATOM 1281 O O . ALA A 1 90 ? -5.65522 -1.15514 -17.44669 1.000 32.19648 90 ALA A O 1
ATOM 1288 N N . GLU A 1 91 ? -6.39589 0.03582 -15.68645 1.000 25.94732 91 GLU A N 1
ATOM 1289 C CA . GLU A 1 91 ? -6.64141 1.21974 -16.49661 1.000 22.52137 91 GLU A CA 1
ATOM 1290 C C . GLU A 1 91 ? -5.32175 1.85643 -16.90520 1.000 29.41320 91 GLU A C 1
ATOM 1291 O O . GLU A 1 91 ? -4.35666 1.86731 -16.13577 1.000 29.10288 91 GLU A O 1
ATOM 1303 N N . ALA A 1 92 ? -5.28858 2.40294 -18.11658 1.000 35.56523 92 ALA A N 1
ATOM 1304 C CA . ALA A 1 92 ? -4.13700 3.17772 -18.54744 1.000 33.87766 92 ALA A CA 1
ATOM 1305 C C . ALA A 1 92 ? -4.03194 4.42842 -17.68605 1.000 34.03828 92 ALA A C 1
ATOM 1306 O O . ALA A 1 92 ? -5.04074 5.02752 -17.30281 1.000 38.98855 92 ALA A O 1
ATOM 1313 N N . ASN A 1 93 ? -2.80111 4.80681 -17.35996 1.000 35.16835 93 ASN A N 1
ATOM 1314 C CA . ASN A 1 93 ? -2.51434 5.97464 -16.53783 1.000 31.48417 93 ASN A CA 1
ATOM 1315 C C . ASN A 1 93 ? -3.01598 5.83202 -15.10430 1.000 23.25280 93 ASN A C 1
ATOM 1316 O O . ASN A 1 93 ? -3.18567 6.83706 -14.40963 1.000 20.33168 93 ASN A O 1
ATOM 1327 N N . CYS A 1 94 ? -3.29451 4.61632 -14.64234 1.000 20.72176 94 CYS A N 1
ATOM 1328 C CA . CYS A 1 94 ? -3.50533 4.40757 -13.21286 1.000 18.64656 94 CYS A CA 1
ATOM 1329 C C . CYS A 1 94 ? -2.11884 4.24990 -12.59944 1.000 19.02232 94 CYS A C 1
ATOM 1330 O O . CYS A 1 94 ? -1.45592 3.22980 -12.83166 1.000 22.91464 94 CYS A O 1
ATOM 1337 N N . PRO A 1 95 ? -1.64915 5.20766 -11.80580 1.000 18.17727 95 PRO A N 1
ATOM 1338 C CA . PRO A 1 95 ? -0.23423 5.22838 -11.43364 1.000 22.52095 95 PRO A CA 1
ATOM 1339 C C . PRO A 1 95 ? 0.04079 4.54501 -10.09908 1.000 18.18899 95 PRO A C 1
ATOM 1340 O O . PRO A 1 95 ? -0.86588 4.16562 -9.35633 1.000 19.41068 95 PRO A O 1
ATOM 1351 N N . ILE A 1 96 ? 1.32874 4.41909 -9.80295 1.000 20.19029 96 ILE A N 1
ATOM 1352 C CA . ILE A 1 96 ? 1.80127 3.97437 -8.50075 1.000 22.32074 96 ILE A CA 1
ATOM 1353 C C . ILE A 1 96 ? 2.51210 5.15197 -7.85538 1.000 22.92678 96 ILE A C 1
ATOM 1354 O O . ILE A 1 96 ? 3.01178 6.05323 -8.54058 1.000 32.74528 96 ILE A O 1
ATOM 1370 N N . PHE A 1 97 ? 2.53051 5.15923 -6.52546 1.000 19.38287 97 PHE A N 1
ATOM 1371 C CA . PHE A 1 97 ? 3.17788 6.23606 -5.80403 1.000 17.54848 97 PHE A CA 1
ATOM 1372 C C . PHE A 1 97 ? 4.35077 5.69061 -4.99807 1.000 17.98549 97 PHE A C 1
ATOM 1373 O O . PHE A 1 97 ? 4.23026 4.62489 -4.38368 1.000 20.36038 97 PHE A O 1
ATOM 1390 N N . PRO A 1 98 ? 5.49470 6.38690 -4.97656 1.000 20.21110 98 PRO A N 1
ATOM 1391 C CA . PRO A 1 98 ? 6.70899 5.75988 -4.42609 1.000 21.92314 98 PRO A CA 1
ATOM 1392 C C . PRO A 1 98 ? 6.86564 5.80609 -2.91390 1.000 21.83417 98 PRO A C 1
ATOM 1393 O O . PRO A 1 98 ? 7.59577 4.96091 -2.37632 1.000 20.54533 98 PRO A O 1
ATOM 1404 N N . ASN A 1 99 ? 6.23498 6.74329 -2.20881 1.000 17.54988 99 ASN A N 1
ATOM 1405 C CA . ASN A 1 99 ? 6.49813 6.94567 -0.78372 1.000 16.38482 99 ASN A CA 1
ATOM 1406 C C . ASN A 1 99 ? 5.21265 6.76015 0.01256 1.000 15.41158 99 ASN A C 1
ATOM 1407 O O . ASN A 1 99 ? 4.40332 7.68676 0.12195 1.000 16.77736 99 ASN A O 1
ATOM 1418 N N . ALA A 1 100 ? 5.03897 5.58023 0.59868 1.000 15.39245 100 ALA A N 1
ATOM 1419 C CA . ALA A 1 100 ? 3.83915 5.29890 1.36701 1.000 15.50217 100 ALA A CA 1
ATOM 1420 C C . ALA A 1 100 ? 4.14982 4.23496 2.40510 1.000 13.76658 100 ALA A C 1
ATOM 1421 O O . ALA A 1 100 ? 5.04890 3.40985 2.22170 1.000 14.96097 100 ALA A O 1
ATOM 1428 N N . THR A 1 101 ? 3.41237 4.27944 3.51372 1.000 12.62616 101 THR A N 1
ATOM 1429 C CA . THR A 1 101 ? 3.47060 3.18114 4.46805 1.000 13.30009 101 THR A CA 1
ATOM 1430 C C . THR A 1 101 ? 2.58267 2.03274 4.00704 1.000 13.46993 101 THR A C 1
ATOM 1431 O O . THR A 1 101 ? 3.03401 0.88493 3.90505 1.000 15.36198 101 THR A O 1
ATOM 1442 N N . TYR A 1 102 ? 1.32134 2.33568 3.70638 1.000 14.45145 102 TYR A N 1
ATOM 1443 C CA . TYR A 1 102 ? 0.36030 1.35638 3.22794 1.000 13.87777 102 TYR A CA 1
ATOM 1444 C C . TYR A 1 102 ? -0.17544 1.78047 1.87097 1.000 14.56236 102 TYR A C 1
ATOM 1445 O O . TYR A 1 102 ? -0.55311 2.94179 1.68343 1.000 14.73653 102 TYR A O 1
ATOM 1463 N N . ARG A 1 103 ? -0.24558 0.83222 0.94452 1.000 15.92545 103 ARG A N 1
ATOM 1464 C CA . ARG A 1 103 ? -0.84784 1.04619 -0.36449 1.000 14.84278 103 ARG A CA 1
ATOM 1465 C C . ARG A 1 103 ? -2.10520 0.19271 -0.42155 1.000 14.88363 103 ARG A C 1
ATOM 1466 O O . ARG A 1 103 ? -2.02702 -1.04057 -0.41530 1.000 19.34333 103 ARG A O 1
ATOM 1487 N N . LEU A 1 104 ? -3.25825 0.84609 -0.45062 1.000 14.09166 104 LEU A N 1
ATOM 1488 C CA . LEU A 1 104 ? -4.53550 0.16593 -0.55910 1.000 16.45710 104 LEU A CA 1
ATOM 1489 C C 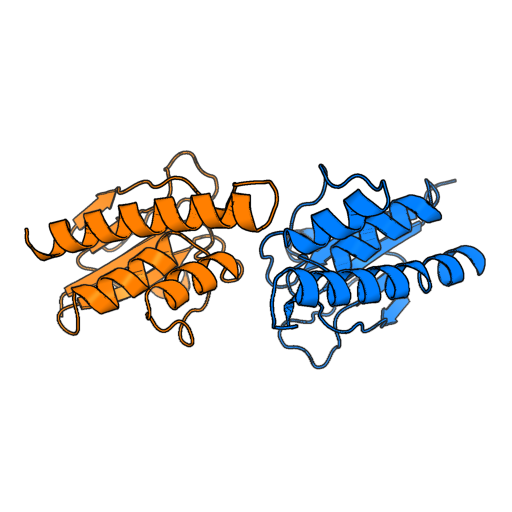. LEU A 1 104 ? -5.07532 0.35772 -1.96839 1.000 15.46313 104 LEU A C 1
ATOM 1490 O O . LEU A 1 104 ? -4.82137 1.37636 -2.61724 1.000 14.53765 104 LEU A O 1
ATOM 1506 N N . HIS A 1 105 ? -5.81780 -0.63552 -2.43850 1.000 15.64863 105 HIS A N 1
ATOM 1507 C CA . HIS A 1 105 ? -6.37763 -0.63277 -3.78317 1.000 17.58994 105 HIS A CA 1
ATOM 1508 C C . HIS A 1 105 ? -7.87719 -0.82121 -3.66431 1.000 12.06731 105 HIS A C 1
ATOM 1509 O O . HIS A 1 105 ? -8.35350 -1.90914 -3.32529 1.000 14.82077 105 HIS A O 1
ATOM 1523 N N . TRP A 1 106 ? -8.60484 0.26221 -3.91751 1.000 12.59863 106 TRP A N 1
ATOM 1524 C CA . TRP A 1 106 ? -10.06006 0.28837 -3.89800 1.000 13.21996 106 TRP A CA 1
ATOM 1525 C C . TRP A 1 106 ? -10.50922 0.65013 -5.30800 1.000 11.59154 106 TRP A C 1
ATOM 1526 O O . TRP A 1 106 ? -10.93924 1.78503 -5.56044 1.000 13.15823 106 TRP A O 1
ATOM 1547 N N . PRO A 1 107 ? -10.39548 -0.27211 -6.26036 1.000 15.47134 107 PRO A N 1
ATOM 1548 C CA . PRO A 1 107 ? -10.84183 0.05092 -7.62066 1.000 16.58290 107 PRO A CA 1
ATOM 1549 C C . PRO A 1 107 ? -12.33961 0.31205 -7.62104 1.000 16.43271 107 PRO A C 1
ATOM 1550 O O . PRO A 1 107 ? -13.11866 -0.44122 -7.03339 1.000 19.69805 107 PRO A O 1
ATOM 1561 N N . PHE A 1 108 ? -12.73520 1.40285 -8.26722 1.000 14.09424 108 PHE A N 1
ATOM 1562 C CA . PHE A 1 108 ? -14.13459 1.70724 -8.50831 1.000 12.63137 108 PHE A CA 1
ATOM 1563 C C . PHE A 1 108 ? -14.33981 1.86443 -10.00686 1.000 14.51176 108 PHE A C 1
ATOM 1564 O O . PHE A 1 108 ? -13.43006 2.27680 -10.73415 1.000 14.14442 108 PHE A O 1
ATOM 1581 N N . GLU A 1 109 ? -15.53540 1.50406 -10.46559 1.000 15.74888 109 GLU A N 1
ATOM 1582 C CA . GLU A 1 109 ? -15.92032 1.78200 -11.83952 1.000 18.62679 109 GLU A CA 1
ATOM 1583 C C . GLU A 1 109 ? -15.69463 3.25879 -12.12848 1.000 15.95989 109 GLU A C 1
ATOM 1584 O O . GLU A 1 109 ? -15.98267 4.11748 -11.29197 1.000 14.86436 109 GLU A O 1
ATOM 1596 N N . ASP A 1 110 ? -15.17961 3.55491 -13.32061 1.000 15.74882 110 ASP A N 1
ATOM 1597 C CA . ASP A 1 110 ? -14.96898 4.93911 -13.72755 1.000 13.79952 110 ASP A CA 1
ATOM 1598 C C . ASP A 1 110 ? -16.31968 5.52812 -14.11265 1.000 14.20556 110 ASP A C 1
ATOM 1599 O O . ASP A 1 110 ? -16.84901 5.20491 -15.18474 1.000 15.12610 110 ASP A O 1
ATOM 1608 N N . PRO A 1 111 ? -16.91069 6.39331 -13.28324 1.000 13.00415 111 PRO A N 1
ATOM 1609 C CA . PRO A 1 111 ? -18.22740 6.93833 -13.64865 1.000 11.99646 111 PRO A CA 1
ATOM 1610 C C . PRO A 1 111 ? -18.17121 7.81447 -14.88146 1.000 12.15813 111 PRO A C 1
ATOM 1611 O O . PRO A 1 111 ? -19.17820 7.94058 -15.58976 1.000 13.89608 111 PRO A O 1
ATOM 1622 N N . ALA A 1 112 ? -17.01783 8.42780 -15.15480 1.000 11.91174 112 ALA A N 1
ATOM 1623 C CA . ALA A 1 112 ? -16.88749 9.30574 -16.30924 1.000 12.83100 112 ALA A CA 1
ATOM 1624 C C . ALA A 1 112 ? -16.84486 8.53383 -17.62039 1.000 16.64777 112 ALA A C 1
ATOM 1625 O O . ALA A 1 112 ? -17.03318 9.13427 -18.68376 1.000 17.19022 112 ALA A O 1
ATOM 1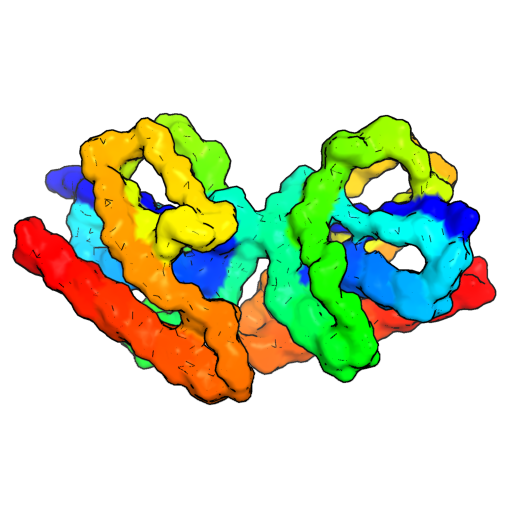632 N N . ALA A 1 113 ? -16.60443 7.22276 -17.57034 1.000 13.84942 113 ALA A N 1
ATOM 1633 C CA . ALA A 1 113 ? -16.63647 6.39022 -18.76540 1.000 16.22500 113 ALA A CA 1
ATOM 1634 C C . ALA A 1 113 ? -18.04871 5.97124 -19.15235 1.000 17.54081 113 ALA A C 1
ATOM 1635 O O . ALA A 1 113 ? -18.25362 5.51570 -20.28269 1.000 18.90195 113 ALA A O 1
ATOM 1642 N N . ALA A 1 114 ? -19.02000 6.12483 -18.25566 1.000 16.49122 114 ALA A N 1
ATOM 1643 C CA . ALA A 1 114 ? -20.38948 5.74525 -18.56385 1.000 16.86613 114 ALA A CA 1
ATOM 1644 C C . ALA A 1 114 ? -20.95121 6.66540 -19.63706 1.000 18.10091 114 ALA A C 1
ATOM 1645 O O . ALA A 1 114 ? -20.65018 7.86148 -19.67439 1.000 18.03084 114 ALA A O 1
ATOM 1652 N N . THR A 1 115 ? -21.75912 6.10218 -20.52449 1.000 18.23036 115 THR A N 1
ATOM 1653 C CA . THR A 1 115 ? -22.40256 6.87513 -21.57281 1.000 20.00437 115 THR A CA 1
ATOM 1654 C C . THR A 1 115 ? -23.91195 6.87989 -21.37235 1.000 17.83078 115 THR A C 1
ATOM 1655 O O . THR A 1 115 ? -24.47259 6.04386 -20.65815 1.000 23.82818 115 THR A O 1
ATOM 1666 N N . GLY A 1 116 ? -24.56793 7.79759 -22.08194 1.000 19.11031 116 GLY A N 1
ATOM 1667 C CA . GLY A 1 116 ? -25.99426 8.01290 -22.03624 1.000 22.97905 116 GLY A CA 1
ATOM 1668 C C . GLY A 1 116 ? -26.31461 9.45917 -21.74134 1.000 20.89544 116 GLY A C 1
ATOM 1669 O O . GLY A 1 116 ? -25.44061 10.33285 -21.73429 1.000 19.06525 116 GLY A O 1
ATOM 1673 N N . SER A 1 117 ? -27.59268 9.72366 -21.49270 1.000 20.02001 117 SER A N 1
ATOM 1674 C CA . SER A 1 117 ? -28.01087 11.08355 -21.21664 1.000 18.20644 117 SER A CA 1
ATOM 1675 C C . SER A 1 117 ? -27.35263 11.58496 -19.93575 1.000 18.47548 117 SER A C 1
ATOM 1676 O O . SER A 1 117 ? -26.80012 10.81702 -19.14204 1.000 18.59963 117 SER A O 1
ATOM 1684 N N . GLU A 1 118 ? -27.44275 12.89970 -19.72156 1.000 19.50699 118 GLU A N 1
ATOM 1685 C CA . GLU A 1 118 ? -26.93380 13.45798 -18.47556 1.000 19.96553 118 GLU A CA 1
ATOM 1686 C C . GLU A 1 118 ? -27.56060 12.75944 -17.27478 1.000 18.29928 118 GLU A C 1
ATOM 1687 O O . GLU A 1 118 ? -26.87612 12.45757 -16.29084 1.000 17.33702 118 GLU A O 1
ATOM 1699 N N . GLU A 1 119 ? -28.86891 12.50191 -17.32945 1.000 18.53037 119 GLU A N 1
ATOM 1700 C CA . GLU A 1 119 ? -29.51844 11.86217 -16.19018 1.000 17.57684 119 GLU A CA 1
ATOM 1701 C C . GLU A 1 119 ? -29.00017 10.44209 -15.98962 1.000 16.03890 119 GLU A C 1
ATOM 1702 O O . GLU A 1 119 ? -28.78118 10.01162 -14.85219 1.000 15.87860 119 GLU A O 1
ATOM 1714 N N . GLU A 1 120 ? -28.79108 9.69927 -17.07986 1.000 16.22949 120 GLU A N 1
ATOM 1715 C CA . GLU A 1 120 ? -28.25339 8.34697 -16.95643 1.000 17.04646 120 GLU A CA 1
ATOM 1716 C C . GLU A 1 120 ? -26.83546 8.36784 -16.40112 1.000 16.99417 120 GLU A C 1
ATOM 1717 O O . GLU A 1 120 ? -26.48051 7.53814 -15.55707 1.000 16.51675 120 GLU A O 1
ATOM 1729 N N . ARG A 1 121 ? -26.01538 9.32240 -16.84548 1.000 13.83864 121 ARG A N 1
ATOM 1730 C CA . ARG A 1 121 ? -24.65239 9.42021 -16.33070 1.000 11.69894 121 ARG A CA 1
ATOM 1731 C C . ARG A 1 121 ? -24.64562 9.87970 -14.87763 1.000 12.56788 121 ARG A C 1
ATOM 1732 O O . ARG A 1 121 ? -23.86246 9.37149 -14.06606 1.000 12.89841 121 ARG A O 1
ATOM 1753 N N . LEU A 1 122 ? -25.52456 10.82011 -14.52270 1.000 12.66010 122 LEU A N 1
ATOM 1754 C CA . LEU A 1 122 ? -25.62052 11.23399 -13.12705 1.000 12.23232 122 LEU A CA 1
ATOM 1755 C C . LEU A 1 122 ? -25.97069 10.05209 -12.23173 1.000 12.85422 122 LEU A C 1
ATOM 1756 O O . LEU A 1 122 ? -25.48404 9.95353 -11.09921 1.000 12.38041 122 LEU A O 1
ATOM 1772 N N . ALA A 1 123 ? -26.81686 9.14289 -12.72002 1.000 12.31685 123 ALA A N 1
ATOM 1773 C CA . ALA A 1 123 ? -27.15963 7.96383 -11.93063 1.000 14.39430 123 ALA A CA 1
ATOM 1774 C C . ALA A 1 123 ? -25.92100 7.12895 -11.62586 1.000 14.38355 123 ALA A C 1
ATOM 1775 O O . ALA A 1 123 ? -25.77823 6.59208 -10.52107 1.000 13.23993 123 ALA A O 1
ATOM 1782 N N . VAL A 1 124 ? -25.01445 7.00434 -12.59626 1.000 13.97540 124 VAL A N 1
ATOM 1783 C CA . VAL A 1 124 ? -23.78103 6.25645 -12.36678 1.000 11.94572 124 VAL A CA 1
ATOM 1784 C C . VAL A 1 124 ? -22.90065 6.98460 -11.36061 1.000 10.78421 124 VAL A C 1
ATOM 1785 O O . VAL A 1 124 ? -22.34491 6.37635 -10.43755 1.000 12.20327 124 VAL A O 1
ATOM 1798 N N . PHE A 1 125 ? -22.75680 8.30123 -11.52483 1.000 12.60320 125 PHE A N 1
ATOM 1799 C CA . PHE A 1 125 ? -21.97120 9.08020 -10.57258 1.000 10.10539 125 PHE A CA 1
ATOM 1800 C C . PHE A 1 125 ? -22.53473 8.96096 -9.15914 1.000 10.20113 125 PHE A C 1
ATOM 1801 O O . PHE A 1 125 ? -21.77544 8.88694 -8.18388 1.000 11.51130 125 PHE A O 1
ATOM 1818 N N . ARG A 1 126 ? -23.86509 8.95526 -9.02432 1.000 10.15484 126 ARG A N 1
ATOM 1819 C CA . ARG A 1 126 ? -24.46055 8.79733 -7.70106 1.000 10.32845 126 ARG A CA 1
ATOM 1820 C C . ARG A 1 126 ? -24.16955 7.41461 -7.13207 1.000 11.73100 126 ARG A C 1
ATOM 1821 O O . ARG A 1 126 ? -23.90287 7.27191 -5.93287 1.000 14.55898 126 ARG A O 1
ATOM 1842 N N . HIS A 1 127 ? -24.22783 6.38228 -7.97648 1.000 11.64840 127 HIS A N 1
ATOM 1843 C CA . HIS A 1 127 ? -23.93434 5.03057 -7.51511 1.000 14.84066 127 HIS A CA 1
ATOM 1844 C C . HIS A 1 127 ? -22.49112 4.91256 -7.04281 1.000 13.37982 127 HIS A C 1
ATOM 1845 O O . HIS A 1 127 ? -22.21973 4.31469 -5.99425 1.000 14.54072 127 HIS A O 1
ATOM 1859 N N . VAL A 1 128 ? -21.55030 5.48214 -7.79926 1.000 11.63623 128 VAL A N 1
ATOM 1860 C CA . VAL A 1 128 ? -20.14478 5.41106 -7.40923 1.000 10.82288 128 VAL A CA 1
ATOM 1861 C C . VAL A 1 128 ? -19.89433 6.25101 -6.16216 1.000 10.09780 128 VAL A C 1
ATOM 1862 O O . VAL A 1 128 ? -19.16546 5.83324 -5.25355 1.000 12.03413 128 VAL A O 1
ATOM 1875 N N . ARG A 1 129 ? -20.48574 7.44733 -6.10016 1.000 9.91861 129 ARG A N 1
ATOM 1876 C CA . ARG A 1 129 ? -20.41837 8.24441 -4.87920 1.000 8.89920 129 ARG A CA 1
ATOM 1877 C C . ARG A 1 129 ? -20.85073 7.42090 -3.67051 1.000 9.96121 129 ARG A C 1
ATOM 1878 O O . ARG A 1 129 ? -20.18025 7.41370 -2.63114 1.000 11.62565 129 ARG A O 1
ATOM 1899 N N . ASP A 1 130 ? -21.99267 6.73673 -3.78273 1.000 9.74299 130 ASP A N 1
ATOM 1900 C CA . ASP A 1 130 ? -22.51616 5.98171 -2.64978 1.000 11.02449 130 ASP A CA 1
ATOM 1901 C C . ASP A 1 130 ? -21.60991 4.81186 -2.28926 1.000 10.46200 130 ASP A C 1
ATOM 1902 O O . ASP A 1 130 ? -21.48750 4.46981 -1.10679 1.000 11.79066 130 ASP A O 1
ATOM 1911 N N . GLU A 1 131 ? -20.97713 4.18447 -3.28594 1.000 10.18350 131 GLU A N 1
ATOM 1912 C CA . GLU A 1 131 ? -20.05815 3.08757 -3.00086 1.000 10.23241 131 GLU A CA 1
ATOM 1913 C C . GLU A 1 131 ? -18.81314 3.59849 -2.28697 1.000 11.66143 131 GLU A C 1
ATOM 1914 O O . GLU A 1 131 ? -18.37412 3.01618 -1.28807 1.000 10.46084 131 GLU A O 1
ATOM 1926 N N . ILE A 1 132 ? -18.21995 4.68048 -2.79815 1.000 10.16523 132 ILE A N 1
ATOM 1927 C CA . ILE A 1 132 ? -17.04913 5.26866 -2.15165 1.000 9.70679 132 ILE A CA 1
ATOM 1928 C C . ILE A 1 132 ? -17.40075 5.72767 -0.74440 1.000 10.09360 132 ILE A C 1
ATOM 1929 O O . ILE A 1 132 ? -16.63920 5.51191 0.20721 1.000 10.75666 132 ILE A O 1
ATOM 1945 N N . ASP A 1 133 ? -18.56696 6.35700 -0.59207 1.000 9.27227 133 ASP A N 1
ATOM 1946 C CA . ASP A 1 133 ? -19.02876 6.79427 0.71997 1.000 9.80879 133 ASP A CA 1
ATOM 1947 C C . ASP A 1 133 ? -19.09324 5.62495 1.69327 1.000 11.27662 133 ASP A C 1
ATOM 1948 O O . ASP A 1 133 ? -18.61472 5.71940 2.83071 1.000 11.36519 133 ASP A O 1
ATOM 1957 N N . ALA A 1 134 ? -19.67644 4.50772 1.25656 1.000 9.25142 134 ALA A N 1
ATOM 1958 C CA . ALA A 1 134 ? -19.75930 3.33260 2.11544 1.000 9.53002 134 ALA A CA 1
ATOM 1959 C C . ALA A 1 134 ? -18.37124 2.84872 2.51754 1.000 9.69835 134 ALA A C 1
ATOM 1960 O O . ALA A 1 134 ? -18.10014 2.61930 3.70338 1.000 10.06865 134 ALA A O 1
ATOM 1967 N N A ARG A 1 135 ? -17.47450 2.69602 1.54239 0.480 10.99412 135 ARG A N 1
ATOM 1968 N N B ARG A 1 135 ? -17.47655 2.67888 1.53959 0.520 11.00315 135 ARG A N 1
ATOM 1969 C CA A ARG A 1 135 ? -16.14510 2.17580 1.84138 0.480 10.54530 135 ARG A CA 1
ATOM 1970 C CA B ARG A 1 135 ? -16.14340 2.17158 1.84924 0.520 10.53697 135 ARG A CA 1
ATOM 1971 C C A ARG A 1 135 ? -15.39470 3.09752 2.79368 0.480 11.47674 135 ARG A C 1
ATOM 1972 C C B ARG A 1 135 ? -15.41577 3.09750 2.81585 0.520 11.50013 135 ARG A C 1
ATOM 1973 O O A ARG A 1 135 ? -14.66312 2.63044 3.67468 0.480 11.76249 135 ARG A O 1
ATOM 1974 O O B ARG A 1 135 ? -14.72115 2.63495 3.72906 0.520 11.75590 135 ARG A O 1
ATOM 2015 N N . ILE A 1 136 ? -15.54315 4.41001 2.61488 1.000 9.34373 136 ILE A N 1
ATOM 2016 C CA . ILE A 1 136 ? -14.87588 5.36417 3.49437 1.000 7.61616 136 ILE A CA 1
ATOM 2017 C C . ILE A 1 136 ? -15.45125 5.30334 4.90267 1.000 10.51670 136 ILE A C 1
ATOM 2018 O O . ILE A 1 136 ? -14.70431 5.33063 5.88675 1.000 11.82564 136 ILE A O 1
ATOM 2034 N N . GLN A 1 137 ? -16.77705 5.21461 5.03249 1.000 10.03716 137 GLN A N 1
ATOM 2035 C CA . GLN A 1 137 ? -17.35911 5.10605 6.36680 1.000 11.63748 137 GLN A CA 1
ATOM 2036 C C . GLN A 1 137 ? -16.82231 3.88348 7.09955 1.000 12.43028 137 GLN A C 1
ATOM 2037 O O . GLN A 1 137 ? -16.45959 3.95898 8.27961 1.000 13.13981 137 GLN A O 1
ATOM 2051 N N . ALA A 1 138 ? -16.77730 2.73820 6.41605 1.000 10.61423 138 ALA A N 1
ATOM 2052 C CA . ALA A 1 138 ? -16.27796 1.52291 7.05034 1.000 10.20019 138 ALA A CA 1
ATOM 2053 C C . ALA A 1 138 ? -14.80875 1.66579 7.42044 1.000 11.13887 138 ALA A C 1
ATOM 2054 O O . ALA A 1 138 ? -14.36792 1.16849 8.46421 1.000 13.84107 138 ALA A O 1
ATOM 2061 N N . TRP A 1 139 ? -14.03048 2.32876 6.56497 1.000 11.65720 139 TRP A N 1
ATOM 2062 C CA . TRP A 1 139 ? -12.60179 2.45551 6.81504 1.000 12.15272 139 TRP A CA 1
ATOM 2063 C C . TRP A 1 139 ? -12.33823 3.35524 8.01384 1.000 12.58609 139 TRP A C 1
ATOM 2064 O O . TRP A 1 139 ? -11.50694 3.03023 8.86928 1.000 15.68753 139 TRP A O 1
ATOM 2085 N N . VAL A 1 140 ? -13.04667 4.48362 8.09853 1.000 11.82838 140 VAL A N 1
ATOM 2086 C CA . VAL A 1 140 ? -12.90619 5.37119 9.24987 1.000 11.80941 140 VAL A CA 1
ATOM 2087 C C . VAL A 1 140 ? -13.34032 4.66268 10.52519 1.000 15.08946 140 VAL A C 1
ATOM 2088 O O . VAL A 1 140 ? -12.74680 4.85454 11.59409 1.000 18.51077 140 VAL A O 1
ATOM 2101 N N . ALA A 1 141 ? -14.37920 3.82844 10.43257 1.000 15.96148 141 ALA A N 1
ATOM 2102 C CA . ALA A 1 141 ? -14.91864 3.18587 11.62420 1.000 20.77201 141 ALA A CA 1
ATOM 2103 C C . ALA A 1 141 ? -13.97224 2.12611 12.16931 1.000 25.17365 141 ALA A C 1
ATOM 2104 O O . ALA A 1 141 ? -13.98684 1.84556 13.37276 1.000 33.37348 141 ALA A O 1
ATOM 2111 N N . ALA A 1 142 ? -13.15458 1.52123 11.31416 1.000 24.18349 142 ALA A N 1
ATOM 2112 C CA . ALA A 1 142 ? -12.21072 0.50784 11.76647 1.000 29.64042 142 ALA A CA 1
ATOM 2113 C C . ALA A 1 142 ? -10.97904 1.11650 12.43119 1.000 39.01545 142 ALA A C 1
ATOM 2114 O O . ALA A 1 142 ? -10.05639 0.37689 12.78835 1.000 36.11487 142 ALA A O 1
ATOM 2121 N N . ARG A 1 143 ? -10.95401 2.43542 12.61360 1.000 44.33296 143 ARG A N 1
ATOM 2122 C CA . ARG A 1 143 ? -9.79426 3.12780 13.16789 1.000 41.47619 143 ARG A CA 1
ATOM 2123 C C . ARG A 1 143 ? -10.19502 4.00690 14.34986 1.000 48.31859 143 ARG A C 1
ATOM 2124 O O . ARG A 1 143 ? -11.37563 4.12998 14.67573 1.000 52.78119 143 ARG A O 1
ATOM 2145 N N . PRO B 1 8 ? 2.20906 20.59378 -47.94193 1.000 32.12917 8 PRO B N 1
ATOM 2146 C CA . PRO B 1 8 ? 1.17628 21.25703 -47.13406 1.000 28.93010 8 PRO B CA 1
ATOM 2147 C C . PRO B 1 8 ? 1.74447 22.29823 -46.17595 1.000 33.78437 8 PRO B C 1
ATOM 2148 O O . PRO B 1 8 ? 2.90893 22.20825 -45.78755 1.000 34.31267 8 PRO B O 1
ATOM 2159 N N . VAL B 1 9 ? 0.92319 23.27466 -45.80316 1.000 32.62027 9 VAL B N 1
ATOM 2160 C CA . VAL B 1 9 ? 1.33493 24.29446 -44.84605 1.000 24.51084 9 VAL B CA 1
ATOM 2161 C C . VAL B 1 9 ? 1.29303 23.69790 -43.44674 1.000 22.99479 9 VAL B C 1
ATOM 2162 O O . VAL B 1 9 ? 0.27749 23.12802 -43.03242 1.000 22.70338 9 VAL B O 1
ATOM 2175 N N . SER B 1 10 ? 2.38389 23.84877 -42.70203 1.000 20.62368 10 SER B N 1
ATOM 2176 C CA . SER B 1 10 ? 2.46391 23.30649 -41.35312 1.000 19.95579 10 SER B CA 1
ATOM 2177 C C . SER B 1 10 ? 1.93886 24.33699 -40.36254 1.000 18.77831 10 SER B C 1
ATOM 2178 O O . SER B 1 10 ? 2.31595 25.51217 -40.41672 1.000 17.86649 10 SER B O 1
ATOM 2186 N N . VAL B 1 11 ? 1.06441 23.89247 -39.46363 1.000 17.92874 11 VAL B N 1
ATOM 2187 C CA . VAL B 1 11 ? 0.44399 24.75912 -38.47069 1.000 14.44470 11 VAL B CA 1
ATOM 2188 C C . VAL B 1 11 ? 0.51720 24.07025 -37.11732 1.000 16.81168 11 VAL B C 1
ATOM 2189 O O . VAL B 1 11 ? 0.12906 22.90385 -36.98785 1.000 15.93128 11 VAL B O 1
ATOM 2202 N N . LEU B 1 12 ? 0.99701 24.79504 -36.11232 1.000 14.37534 12 LEU B N 1
ATOM 2203 C CA . LEU B 1 12 ? 0.97724 24.34654 -34.72735 1.000 16.52679 12 LEU B CA 1
ATOM 2204 C C . LEU B 1 12 ? 0.06161 25.27853 -33.94780 1.000 15.64406 12 LEU B C 1
ATOM 2205 O O . LEU B 1 12 ? 0.30579 26.48813 -33.89275 1.000 15.12249 12 LEU B O 1
ATOM 2221 N N . PHE B 1 13 ? -0.99362 24.72105 -33.36111 1.000 14.10433 13 PHE B N 1
ATOM 2222 C CA . PHE B 1 13 ? -1.83104 25.45481 -32.42041 1.000 12.12998 13 PHE B CA 1
ATOM 2223 C C . PHE B 1 13 ? -1.26805 25.23702 -31.02176 1.000 13.30606 13 PHE B C 1
ATOM 2224 O O . PHE B 1 13 ? -1.16085 24.09535 -30.56117 1.000 14.49539 13 PHE B O 1
ATOM 2241 N N . LEU B 1 14 ? -0.91262 26.32548 -30.34928 1.000 14.05125 14 LEU B N 1
ATOM 2242 C CA . LEU B 1 14 ? -0.15234 26.27974 -29.10829 1.000 14.55845 14 LEU B CA 1
ATOM 2243 C C . LEU B 1 14 ? -1.02703 26.75848 -27.96085 1.000 14.40585 14 LEU B C 1
ATOM 2244 O O . LEU B 1 14 ? -1.71244 27.77851 -28.08471 1.000 15.26119 14 LEU B O 1
ATOM 2260 N N . CYS B 1 15 ? -1.00252 26.02569 -26.84947 1.000 14.17593 15 CYS B N 1
ATOM 2261 C CA . CYS B 1 15 ? -1.88557 26.32495 -25.72547 1.000 17.00485 15 CYS B CA 1
ATOM 2262 C C . CYS B 1 15 ? -1.21787 25.89859 -24.41892 1.000 16.49314 15 CYS B C 1
ATOM 2263 O O . CYS B 1 15 ? -0.02878 25.56672 -24.38242 1.000 17.97470 15 CYS B O 1
ATOM 2270 N N . THR B 1 16 ? -1.99810 25.93826 -23.33418 1.000 16.15233 16 THR B N 1
ATOM 2271 C CA . THR B 1 16 ? -1.49496 25.64080 -21.99624 1.000 18.01601 16 THR B CA 1
ATOM 2272 C C . THR B 1 16 ? -1.40293 24.13871 -21.74509 1.000 19.72709 16 THR B C 1
ATOM 2273 O O . THR B 1 16 ? -0.31970 23.60885 -21.47190 1.000 20.24474 16 THR B O 1
ATOM 2284 N N . GLY B 1 17 ? -2.53541 23.44133 -21.81598 1.000 17.81789 17 GLY B N 1
ATOM 2285 C CA . GLY B 1 17 ? -2.57155 22.02606 -21.50687 1.000 19.62085 17 GLY B CA 1
ATOM 2286 C C . GLY B 1 17 ? -2.91317 21.15212 -22.69550 1.000 16.16544 17 GLY B C 1
ATOM 2287 O O . GLY B 1 17 ? -2.89897 19.92048 -22.59044 1.000 16.09170 17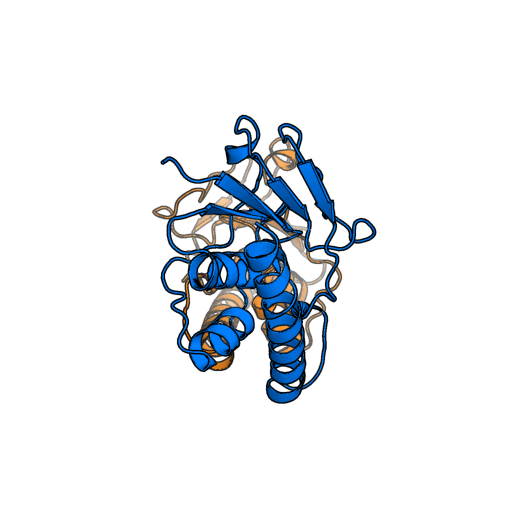 GLY B O 1
ATOM 2291 N N . ASN B 1 18 ? -3.21981 21.77734 -23.83508 1.000 14.51751 18 ASN B N 1
ATOM 2292 C CA . ASN B 1 18 ? -3.60248 21.04665 -25.04574 1.000 15.08781 18 ASN B CA 1
ATOM 2293 C C . ASN B 1 18 ? -4.84515 20.19316 -24.79284 1.000 15.30503 18 ASN B C 1
ATOM 2294 O O . ASN B 1 18 ? -4.94313 19.05160 -25.25019 1.000 14.66733 18 ASN B O 1
ATOM 2305 N N . THR B 1 19 ? -5.81494 20.76336 -24.06566 1.000 14.87094 19 THR B N 1
ATOM 2306 C CA . THR B 1 19 ? -7.02225 20.04122 -23.69062 1.000 13.00821 19 THR B CA 1
ATOM 2307 C C . THR B 1 19 ? -8.29777 20.59667 -24.31088 1.000 12.42370 19 THR B C 1
ATOM 2308 O O . THR B 1 19 ? -9.34405 19.94447 -24.21279 1.000 13.14080 19 THR B O 1
ATOM 2319 N N . ALA B 1 20 ? -8.25647 21.77851 -24.92404 1.000 12.87170 20 ALA B N 1
ATOM 2320 C CA . ALA B 1 20 ? -9.49441 22.44172 -25.31901 1.000 10.45532 20 ALA B CA 1
ATOM 2321 C C . ALA B 1 20 ? -9.31418 23.32631 -26.54753 1.000 11.14693 20 ALA B C 1
ATOM 2322 O O . ALA B 1 20 ? -9.53126 22.87079 -27.67374 1.000 11.60288 20 ALA B O 1
ATOM 2329 N N . ARG B 1 21 ? -8.92822 24.58911 -26.34761 1.000 10.99800 21 ARG B N 1
ATOM 2330 C CA . ARG B 1 21 ? -8.87541 25.53330 -27.46205 1.000 13.97310 21 ARG B CA 1
ATOM 2331 C C . ARG B 1 21 ? -8.01096 25.01837 -28.60715 1.000 13.01329 21 ARG B C 1
ATOM 2332 O O . ARG B 1 21 ? -8.39432 25.12794 -29.77785 1.000 12.55097 21 ARG B O 1
ATOM 2353 N N . SER B 1 22 ? -6.83758 24.46417 -28.29624 1.000 12.19335 22 SER B N 1
ATOM 2354 C CA . SER B 1 22 ? -5.93833 24.02559 -29.35805 1.000 12.66056 22 SER B CA 1
ATOM 2355 C C . SER B 1 22 ? -6.42788 22.74356 -30.02003 1.000 11.97977 22 SER B C 1
ATOM 2356 O O . SER B 1 22 ? -6.10987 22.49114 -31.18725 1.000 12.60309 22 SER B O 1
ATOM 2364 N N . GLN B 1 23 ? -7.17475 21.91287 -29.28963 1.000 10.45177 23 GLN B N 1
ATOM 2365 C CA . GLN B 1 23 ? -7.76658 20.72548 -29.89643 1.000 12.21682 23 GLN B CA 1
ATOM 2366 C C . GLN B 1 23 ? -8.93722 21.10425 -30.79232 1.000 15.06762 23 GLN B C 1
ATOM 2367 O O . GLN B 1 23 ? -9.09416 20.55242 -31.88751 1.000 12.31031 23 GLN B O 1
ATOM 2381 N N . LEU B 1 24 ? -9.78596 22.02390 -30.32981 1.000 11.46483 24 LEU B N 1
ATOM 2382 C CA . LEU B 1 24 ? -10.84039 22.55194 -31.18440 1.000 9.10659 24 LEU B CA 1
ATOM 2383 C C . LEU B 1 24 ? -10.25009 23.10031 -32.47595 1.000 12.52996 24 LEU B C 1
ATOM 2384 O O . LEU B 1 24 ? -10.69959 22.76409 -33.57781 1.000 13.00141 24 LEU B O 1
ATOM 2400 N N . ALA B 1 25 ? -9.22099 23.94188 -32.35287 1.000 9.87638 25 ALA B N 1
ATOM 2401 C CA . ALA B 1 25 ? -8.60347 24.53529 -33.53280 1.000 12.17219 25 ALA B CA 1
ATOM 2402 C C . ALA B 1 25 ? -8.01613 23.47032 -34.44783 1.000 10.31764 25 ALA B C 1
ATOM 2403 O O . ALA B 1 25 ? -8.15941 23.55136 -35.67350 1.000 10.44493 25 ALA B O 1
ATOM 2410 N N . GLN B 1 26 ? -7.34140 22.46789 -33.87891 1.000 10.87884 26 GLN B N 1
ATOM 2411 C CA . GLN B 1 26 ? -6.76735 21.42077 -34.71636 1.000 12.23381 26 GLN B CA 1
ATOM 2412 C C . GLN B 1 26 ? -7.84617 20.76542 -35.57361 1.000 13.22017 26 GLN B C 1
ATOM 2413 O O . GLN B 1 26 ? -7.71262 20.66591 -36.79772 1.000 13.27811 26 GLN B O 1
ATOM 2427 N N . VAL B 1 27 ? -8.92842 20.31144 -34.94046 1.000 11.91776 27 VAL B N 1
ATOM 2428 C CA . VAL B 1 27 ? -9.96234 19.57669 -35.66243 1.000 11.62479 27 VAL B CA 1
ATOM 2429 C C . VAL B 1 27 ? -10.67831 20.48341 -36.65072 1.000 12.43447 27 VAL B C 1
ATOM 2430 O O . VAL B 1 27 ? -11.02293 20.05974 -37.75958 1.000 14.08730 27 VAL B O 1
ATOM 2443 N N . LEU B 1 28 ? -10.89756 21.74578 -36.28296 1.000 12.45599 28 LEU B N 1
ATOM 2444 C CA . LEU B 1 28 ? -11.59059 22.65413 -37.19170 1.000 11.67040 28 LEU B CA 1
ATOM 2445 C C . LEU B 1 28 ? -10.74217 22.96753 -38.42085 1.000 14.31591 28 LEU B C 1
ATOM 2446 O O . LEU B 1 28 ? -11.27136 23.06576 -39.53359 1.000 13.87370 28 LEU B O 1
ATOM 2462 N N . LEU B 1 29 ? -9.42312 23.09582 -38.25632 1.000 13.31297 29 LEU B N 1
ATOM 2463 C CA . LEU B 1 29 ? -8.57604 23.31902 -39.42632 1.000 15.56511 29 LEU B CA 1
ATOM 2464 C C . LEU B 1 29 ? -8.43501 22.04800 -40.26115 1.000 15.35666 29 LEU B C 1
ATOM 2465 O O . LEU B 1 29 ? -8.39980 22.11208 -41.49566 1.000 14.94206 29 LEU B O 1
ATOM 2481 N N . GLU B 1 30 ? -8.34585 20.88384 -39.61013 1.000 12.77769 30 GLU B N 1
ATOM 2482 C CA . GLU B 1 30 ? -8.37897 19.62666 -40.35117 1.000 16.47436 30 GLU B CA 1
ATOM 2483 C C . GLU B 1 30 ? -9.61374 19.56752 -41.23750 1.000 20.13429 30 GLU B C 1
ATOM 2484 O O . GLU B 1 30 ? -9.54371 19.14929 -42.39870 1.000 19.14631 30 GLU B O 1
ATOM 2496 N N . HIS B 1 31 ? -10.74915 20.02094 -40.71225 1.000 13.31910 31 HIS B N 1
ATOM 2497 C CA . HIS B 1 31 ? -12.00257 19.93704 -41.44736 1.000 15.36446 31 HIS B CA 1
ATOM 2498 C C . HIS B 1 31 ? -12.06131 20.97433 -42.56064 1.000 16.41273 31 HIS B C 1
ATOM 2499 O O . HIS B 1 31 ? -12.31310 20.63850 -43.72388 1.000 18.45150 31 HIS B O 1
ATOM 2513 N N . HIS B 1 32 ? -11.83425 22.24351 -42.22335 1.000 14.38500 32 HIS B N 1
ATOM 2514 C CA . HIS B 1 32 ? -11.98332 23.31314 -43.19901 1.000 15.66281 32 HIS B CA 1
ATOM 2515 C C . HIS B 1 32 ? -10.77777 23.44515 -44.11960 1.000 18.02507 32 HIS B C 1
ATOM 2516 O O . HIS B 1 32 ? -10.90772 24.01240 -45.21066 1.000 21.76763 32 HIS B O 1
ATOM 2530 N N . GLY B 1 33 ? -9.60783 22.97713 -43.68905 1.000 16.21601 33 GLY B N 1
ATOM 2531 C CA . GLY B 1 33 ? -8.39285 23.11559 -44.46606 1.000 17.38527 33 GLY B CA 1
ATOM 2532 C C . GLY B 1 33 ? -8.06427 21.88577 -45.28546 1.000 29.33643 33 GLY B C 1
ATOM 2533 O O . GLY B 1 33 ? -7.39507 21.97679 -46.31902 1.000 27.66171 33 GLY B O 1
ATOM 2537 N N . GLY B 1 34 ? -8.52778 20.72745 -44.82247 1.000 45.33395 34 GLY B N 1
ATOM 2538 C CA . GLY B 1 34 ? -8.28283 19.48722 -45.53724 1.000 50.70399 34 GLY B CA 1
ATOM 2539 C C . GLY B 1 34 ? -6.81353 19.11637 -45.55583 1.000 49.18937 34 GLY B C 1
ATOM 2540 O O . GLY B 1 34 ? -6.06844 19.35428 -44.59796 1.000 54.82354 34 GLY B O 1
ATOM 2544 N N . GLY B 1 35 ? -6.38738 18.53401 -46.67418 1.000 36.53206 35 GLY B N 1
ATOM 2545 C CA . GLY B 1 35 ? -5.02321 18.08908 -46.84101 1.000 37.09922 35 GLY B CA 1
ATOM 2546 C C . GLY B 1 35 ? -4.03813 19.16260 -47.21499 1.000 40.02366 35 GLY B C 1
ATOM 2547 O O . GLY B 1 35 ? -2.85740 18.86846 -47.41962 1.000 38.14763 35 GLY B O 1
ATOM 2551 N N A ARG B 1 36 ? -4.49100 20.41001 -47.31608 0.480 30.48332 36 ARG B N 1
ATOM 2552 N N B ARG B 1 36 ? -4.48407 20.41216 -47.31801 0.520 30.46736 36 ARG B N 1
ATOM 2553 C CA A ARG B 1 36 ? -3.59704 21.52108 -47.60118 0.480 34.49235 36 ARG B CA 1
ATOM 2554 C CA B ARG B 1 36 ? -3.57911 21.51530 -47.60720 0.520 34.50128 36 ARG B CA 1
ATOM 2555 C C A ARG B 1 36 ? -2.79952 21.95755 -46.38203 0.480 28.90598 36 ARG B C 1
ATOM 2556 C C B ARG B 1 36 ? -2.81171 21.98042 -46.37868 0.520 28.90487 36 ARG B C 1
ATOM 2557 O O A ARG B 1 36 ? -1.84066 22.72309 -46.53045 0.480 28.34129 36 ARG B O 1
ATOM 2558 O O B ARG B 1 36 ? -1.88782 22.78955 -46.51593 0.520 28.33320 36 ARG B O 1
ATOM 2599 N N . TYR B 1 37 ? -3.15925 21.48192 -45.19464 1.000 24.11185 37 TYR B N 1
ATOM 2600 C CA . TYR B 1 37 ? -2.46652 21.82212 -43.96476 1.000 20.78571 37 TYR B CA 1
ATOM 2601 C C . TYR B 1 37 ? -2.03910 20.55316 -43.24782 1.000 23.41242 37 TYR B C 1
ATOM 2602 O O . TYR B 1 37 ? -2.77046 19.55818 -43.23206 1.000 20.53895 37 TYR B O 1
ATOM 2620 N N . ALA B 1 38 ? -0.84773 20.59568 -42.66207 1.000 18.01474 38 ALA B N 1
ATOM 2621 C CA . ALA B 1 38 ? -0.39722 19.59351 -41.70486 1.000 17.73492 38 ALA B CA 1
ATOM 2622 C C . ALA B 1 38 ? -0.56518 20.23356 -40.33169 1.000 14.88959 38 ALA B C 1
ATOM 2623 O O . ALA B 1 38 ? 0.13377 21.19865 -40.00341 1.000 18.05511 38 ALA B O 1
ATOM 2630 N N . VAL B 1 39 ? -1.49477 19.71406 -39.53419 1.000 16.35251 39 VAL B N 1
ATOM 2631 C CA . VAL B 1 39 ? -1.95644 20.39529 -38.33044 1.000 15.35343 39 VAL B CA 1
ATOM 2632 C C . VAL B 1 39 ? -1.50189 19.62206 -37.10119 1.000 17.87612 39 VAL B C 1
ATOM 2633 O O . VAL B 1 39 ? -1.70859 18.40569 -37.00752 1.000 19.45857 39 VAL B O 1
ATOM 2646 N N . THR B 1 40 ? -0.89652 20.33846 -36.15512 1.000 14.16999 40 THR B N 1
ATOM 2647 C CA . THR B 1 40 ? -0.50508 19.80287 -34.86120 1.000 14.34089 40 THR B CA 1
ATOM 2648 C C . THR B 1 40 ? -1.01043 20.75852 -33.78884 1.000 14.10086 40 THR B C 1
ATOM 2649 O O . THR B 1 40 ? -1.19104 21.95288 -34.03951 1.000 15.53007 40 THR B O 1
ATOM 2660 N N . SER B 1 41 ? -1.25632 20.22432 -32.59527 1.000 14.41848 41 SER B N 1
ATOM 2661 C CA . SER B 1 41 ? -1.57269 21.03201 -31.42452 1.000 14.23198 41 SER B CA 1
ATOM 2662 C C . SER B 1 41 ? -0.75912 20.50456 -30.25101 1.000 12.54153 41 SER B C 1
ATOM 2663 O O . SER B 1 41 ? -0.46673 19.30874 -30.16963 1.000 13.19526 41 SER B O 1
ATOM 2671 N N . ALA B 1 42 ? -0.37994 21.40466 -29.34805 1.000 14.78501 42 ALA B N 1
ATOM 2672 C CA . ALA B 1 42 ? 0.44588 21.01029 -28.21556 1.000 15.19957 42 ALA B CA 1
ATOM 2673 C C . ALA B 1 42 ? 0.34391 22.05644 -27.11747 1.000 14.04329 42 ALA B C 1
ATOM 2674 O O . ALA B 1 42 ? -0.04555 23.20030 -27.35776 1.000 14.28901 42 ALA B O 1
ATOM 2681 N N . GLY B 1 43 ? 0.70550 21.64073 -25.90120 1.000 14.69364 43 GLY B N 1
ATOM 2682 C CA . GLY B 1 43 ? 0.66288 22.52087 -24.75746 1.000 18.22715 43 GLY B CA 1
ATOM 2683 C C . GLY B 1 43 ? 1.95944 22.45655 -23.96786 1.000 17.91247 43 GLY B C 1
ATOM 2684 O O . GLY B 1 43 ? 2.73476 21.51046 -24.08105 1.000 19.15624 43 GLY B O 1
ATOM 2688 N N . LEU B 1 44 ? 2.17804 23.49367 -23.15792 1.000 19.86062 44 LEU B N 1
ATOM 2689 C CA . LEU B 1 44 ? 3.39907 23.53734 -22.35693 1.000 21.89607 44 LEU B CA 1
ATOM 2690 C C . LEU B 1 44 ? 3.37048 22.48359 -21.25501 1.000 24.54869 44 LEU B C 1
ATOM 2691 O O . LEU B 1 44 ? 4.36202 21.77822 -21.03829 1.000 26.81383 44 LEU B O 1
ATOM 2707 N N . GLU B 1 45 ? 2.24053 22.35483 -20.55617 1.000 25.87940 45 GLU B N 1
ATOM 2708 C CA . GLU B 1 45 ? 2.07135 21.40664 -19.45477 1.000 29.62761 45 GLU B CA 1
ATOM 2709 C C . GLU B 1 45 ? 0.86771 20.54436 -19.80885 1.000 25.43808 45 GLU B C 1
ATOM 2710 O O . GLU B 1 45 ? -0.26434 20.83436 -19.38837 1.000 23.99141 45 GLU B O 1
ATOM 2722 N N . PRO B 1 46 ? 1.06317 19.47127 -20.57422 1.000 23.45806 46 PRO B N 1
ATOM 2723 C CA . PRO B 1 46 ? -0.08840 18.74302 -21.12439 1.000 21.08564 46 PRO B CA 1
ATOM 2724 C C . PRO B 1 46 ? -0.90098 18.06359 -20.03454 1.000 24.13262 46 PRO B C 1
ATOM 2725 O O . PRO B 1 46 ? -0.35788 17.52253 -19.06851 1.000 26.00892 46 PRO B O 1
ATOM 2736 N N . GLY B 1 47 ? -2.21829 18.12219 -20.19110 1.000 18.39362 47 GLY B N 1
ATOM 2737 C CA . GLY B 1 47 ? -3.12782 17.44256 -19.29621 1.000 25.25184 47 GLY B CA 1
ATOM 2738 C C . GLY B 1 47 ? -3.79255 16.26490 -19.97673 1.000 21.49512 47 GLY B C 1
ATOM 2739 O O . GLY B 1 47 ? -3.12320 15.32132 -20.40813 1.000 24.06405 47 GLY B O 1
ATOM 2743 N N . SER B 1 48 ? -5.11887 16.31603 -20.06998 1.000 19.67519 48 SER B N 1
ATOM 2744 C CA . SER B 1 48 ? -5.92373 15.29016 -20.71549 1.000 18.86835 48 SER B CA 1
ATOM 2745 C C . SER B 1 48 ? -7.02992 16.00092 -21.47867 1.000 18.92929 48 SER B C 1
ATOM 2746 O O . SER B 1 48 ? -7.57589 16.99485 -20.99398 1.000 19.99270 48 SER B O 1
ATOM 2754 N N . VAL B 1 49 ? -7.34287 15.51155 -22.68063 1.000 16.35025 49 VAL B N 1
ATOM 2755 C CA . VAL B 1 49 ? -8.38037 16.14659 -23.48561 1.000 15.87867 49 VAL B CA 1
ATOM 2756 C C . VAL B 1 49 ? -9.67093 16.23452 -22.68599 1.000 15.95407 49 VAL B C 1
ATOM 2757 O O . VAL B 1 49 ? -10.14110 15.23980 -22.12371 1.000 17.04410 49 VAL B O 1
ATOM 2770 N N . ASN B 1 50 ? -10.24462 17.43249 -22.63239 1.000 12.98351 50 ASN B N 1
ATOM 2771 C CA . ASN B 1 50 ? -11.46518 17.65064 -21.86468 1.000 14.52854 50 ASN B CA 1
ATOM 2772 C C . ASN B 1 50 ? -12.62598 16.93344 -22.54384 1.000 13.94514 50 ASN B C 1
ATOM 2773 O O . ASN B 1 50 ? -12.81909 17.08945 -23.75622 1.000 12.15443 50 ASN B O 1
ATOM 2784 N N . PRO B 1 51 ? -13.41502 16.14388 -21.81095 1.000 14.02783 51 PRO B N 1
ATOM 2785 C CA . PRO B 1 51 ? -14.56616 15.48153 -22.44944 1.000 13.67095 51 PRO B CA 1
ATOM 2786 C C . PRO B 1 51 ? -15.53091 16.45202 -23.10398 1.000 12.07381 51 PRO B C 1
ATOM 2787 O O . PRO B 1 51 ? -16.21513 16.08268 -24.06632 1.000 13.09358 51 PRO B O 1
ATOM 2798 N N . LEU B 1 52 ? -15.61337 17.68410 -22.60112 1.000 12.12141 52 LEU B N 1
ATOM 2799 C CA . LEU B 1 52 ? -16.50973 18.66997 -23.19226 1.000 11.62768 52 LEU B CA 1
ATOM 2800 C C . LEU B 1 52 ? -15.97755 19.16739 -24.53153 1.000 11.01928 52 LEU B C 1
ATOM 2801 O O . LEU B 1 52 ? -16.76611 19.52816 -25.41212 1.000 11.98281 52 LEU B O 1
ATOM 2817 N N . THR B 1 53 ? -14.65191 19.18824 -24.70590 1.000 12.30248 53 THR B N 1
ATOM 2818 C CA . THR B 1 53 ? -14.07658 19.47122 -26.01880 1.000 11.09410 53 THR B CA 1
ATOM 2819 C C . THR B 1 53 ? -14.54421 18.44341 -27.03771 1.000 12.93507 53 THR B C 1
ATOM 2820 O O . THR B 1 53 ? -14.98072 18.78773 -28.14295 1.000 12.58569 53 THR B O 1
ATOM 2831 N N . VAL B 1 54 ? -14.43696 17.16532 -26.67634 1.000 12.27392 54 VAL B N 1
ATOM 2832 C CA . VAL B 1 54 ? -14.86599 16.08610 -27.55830 1.000 12.19853 54 VAL B CA 1
ATOM 2833 C C . VAL B 1 54 ? -16.34819 16.22814 -27.87693 1.000 13.50847 54 VAL B C 1
ATOM 2834 O O . VAL B 1 54 ? -16.77060 16.11002 -29.03389 1.000 13.41319 54 VAL B O 1
ATOM 2847 N N . GLN B 1 55 ? -17.16140 16.49583 -26.85407 1.000 12.06737 55 GLN B N 1
ATOM 2848 C CA . GLN B 1 55 ? -18.60501 16.56547 -27.05782 1.000 13.06111 55 GLN B CA 1
ATOM 2849 C C . GLN B 1 55 ? -18.97649 17.62114 -28.09484 1.000 12.95939 55 GLN B C 1
ATOM 2850 O O . GLN B 1 55 ? -19.76788 17.35210 -29.00543 1.000 12.57104 55 GLN B O 1
ATOM 2864 N N . VAL B 1 56 ? -18.42874 18.83470 -27.97437 1.000 11.66833 56 VAL B N 1
ATOM 2865 C CA . VAL B 1 56 ? -18.86872 19.89709 -28.88098 1.000 10.29538 56 VAL B CA 1
ATOM 2866 C C . VAL B 1 56 ? -18.35961 19.66141 -30.30269 1.000 11.90475 56 VAL B C 1
ATOM 2867 O O . VAL B 1 56 ? -19.00134 20.07659 -31.27675 1.000 13.44004 56 VAL B O 1
ATOM 2880 N N . LEU B 1 57 ? -17.20699 19.00691 -30.45206 1.000 10.59212 57 LEU B N 1
ATOM 2881 C CA . LEU B 1 57 ? -16.74831 18.62853 -31.78479 1.000 10.41992 57 LEU B CA 1
ATOM 2882 C C . LEU B 1 57 ? -17.63804 17.54648 -32.38401 1.000 11.85592 57 LEU B C 1
ATOM 2883 O O . LEU B 1 57 ? -17.99356 17.60964 -33.56674 1.000 12.96600 57 LEU B O 1
ATOM 2899 N N . GLN B 1 58 ? -17.99819 16.53882 -31.58801 1.000 11.06806 58 GLN B N 1
ATOM 2900 C CA . GLN B 1 58 ? -18.85084 15.46762 -32.09161 1.000 11.29899 58 GLN B CA 1
ATOM 2901 C C . GLN B 1 58 ? -20.23301 15.98241 -32.46694 1.000 11.86091 58 GLN B C 1
ATOM 2902 O O . GLN B 1 58 ? -20.83222 15.49406 -33.43142 1.000 12.23938 58 GLN B O 1
ATOM 2916 N N . GLU B 1 59 ? -20.75261 16.96289 -31.72215 1.000 12.48304 59 GLU B N 1
ATOM 2917 C CA . GLU B 1 59 ? -22.02784 17.57496 -32.07825 1.000 13.90175 59 GLU B CA 1
ATOM 2918 C C . GLU B 1 59 ? -21.98347 18.16317 -33.48061 1.000 14.95814 59 GLU B C 1
ATOM 2919 O O . GLU B 1 59 ? -23.00723 18.20780 -34.17171 1.000 16.01805 59 GLU B O 1
ATOM 2931 N N . SER B 1 60 ? -20.81364 18.62034 -33.91256 1.000 13.20956 60 SER B N 1
ATOM 2932 C CA . SER B 1 60 ? -20.62165 19.17772 -35.24195 1.000 12.79456 60 SER B CA 1
ATOM 2933 C C . SER B 1 60 ? -20.29530 18.11285 -36.27875 1.000 16.51834 60 SER B C 1
ATOM 2934 O O . SER B 1 60 ? -20.05690 18.45359 -37.44189 1.000 18.60090 60 SER B O 1
ATOM 2942 N N . GLY B 1 61 ? -20.27135 16.84156 -35.88422 1.000 13.22782 61 GLY B N 1
ATOM 2943 C CA . GLY B 1 61 ? -19.96080 15.77233 -36.80873 1.000 15.86736 61 GLY B CA 1
ATOM 2944 C C . GLY B 1 61 ? -18.48943 15.59967 -37.08570 1.000 15.35634 61 GLY B C 1
ATOM 2945 O O . GLY B 1 61 ? -18.12279 14.99216 -38.09703 1.000 15.38971 61 GLY B O 1
ATOM 2949 N N . LEU B 1 62 ? -17.63592 16.10454 -36.21498 1.000 13.90579 62 LEU B N 1
ATOM 2950 C CA . LEU B 1 62 ? -16.20012 16.06685 -36.43997 1.000 13.27248 62 LEU B CA 1
ATOM 2951 C C . LEU B 1 62 ? -15.57918 14.96056 -35.60846 1.000 16.38106 62 LEU B C 1
ATOM 2952 O O . LEU B 1 62 ? -15.88654 14.84708 -34.41251 1.000 17.18768 62 LEU B O 1
ATOM 2968 N N . PRO B 1 63 ? -14.72810 14.12049 -36.18976 1.000 16.50225 63 PRO B N 1
ATOM 2969 C CA . PRO B 1 63 ? -14.17645 12.99365 -35.43258 1.000 20.32433 63 PRO B CA 1
ATOM 2970 C C . PRO B 1 63 ? -13.12012 13.44626 -34.43781 1.000 18.10582 63 PRO B C 1
ATOM 2971 O O . PRO B 1 63 ? -12.39912 14.42542 -34.64974 1.000 17.69620 63 PRO B O 1
ATOM 2982 N N . THR B 1 64 ? -13.04311 12.69892 -33.33147 1.000 15.26518 64 THR B N 1
ATOM 2983 C CA . THR B 1 64 ? -12.18871 13.05100 -32.21049 1.000 15.88595 64 THR B CA 1
ATOM 2984 C C . THR B 1 64 ? -11.33422 11.89926 -31.70264 1.000 16.96449 64 THR B C 1
ATOM 2985 O O . THR B 1 64 ? -10.58757 12.08925 -30.73620 1.000 15.60616 64 THR B O 1
ATOM 2996 N N . GLY B 1 65 ? -11.41499 10.71948 -32.31840 1.000 15.81012 65 GLY B N 1
ATOM 2997 C CA . GLY B 1 65 ? -10.68530 9.57064 -31.81558 1.000 18.98141 65 GLY B CA 1
ATOM 2998 C C . GLY B 1 65 ? -9.17959 9.72042 -31.86690 1.000 18.57280 65 GLY B C 1
ATOM 2999 O O . GLY B 1 65 ? -8.46666 8.94662 -31.21731 1.000 21.12829 65 GLY B O 1
ATOM 3003 N N . HIS B 1 66 ? -8.67640 10.68914 -32.62814 1.000 16.13331 66 HIS B N 1
ATOM 3004 C CA . HIS B 1 66 ? -7.24189 10.88477 -32.78305 1.000 17.58793 66 HIS B CA 1
ATOM 3005 C C . HIS B 1 66 ? -6.67209 11.91964 -31.82146 1.000 22.03523 66 HIS B C 1
ATOM 3006 O O . HIS B 1 66 ? -5.46460 12.18032 -31.86111 1.000 19.66907 66 HIS B O 1
ATOM 3020 N N . LEU B 1 67 ? -7.49499 12.49983 -30.95425 1.000 16.71748 67 LEU B N 1
ATOM 3021 C CA . LEU B 1 67 ? -7.04335 13.59946 -30.11833 1.000 17.12242 67 LEU B CA 1
ATOM 3022 C C . LEU B 1 67 ? -6.34304 13.09773 -28.86505 1.000 18.78225 67 LEU B C 1
ATOM 3023 O O . LEU B 1 67 ? -6.79761 12.15605 -28.20788 1.000 18.84186 67 LEU B O 1
ATOM 3039 N N . GLN B 1 68 ? -5.22388 13.74201 -28.54532 1.000 15.85462 68 GLN B N 1
ATOM 3040 C CA . GLN B 1 68 ? -4.45499 13.42909 -27.35642 1.000 20.97763 68 GLN B CA 1
ATOM 3041 C C . GLN B 1 68 ? -3.78654 14.71069 -26.88225 1.000 15.48527 68 GLN B C 1
ATOM 3042 O O . GLN B 1 68 ? -3.22792 15.45737 -27.69219 1.000 16.97514 68 GLN B O 1
ATOM 3056 N N . ALA B 1 69 ? -3.83519 14.95775 -25.57557 1.000 16.95568 69 ALA B N 1
ATOM 3057 C CA . ALA B 1 69 ? -3.08277 16.06325 -24.99918 1.000 16.89907 69 ALA B CA 1
ATOM 3058 C C . ALA B 1 69 ? -1.60033 15.71814 -25.02841 1.000 19.46891 69 ALA B C 1
ATOM 3059 O O . ALA B 1 69 ? -1.19476 14.64310 -24.57788 1.000 19.24794 69 ALA B O 1
ATOM 3066 N N . LYS B 1 70 ? -0.79300 16.60844 -25.59289 1.000 15.94579 70 LYS B N 1
ATOM 3067 C CA . LYS B 1 70 ? 0.61589 16.32082 -25.80085 1.000 15.58763 70 LYS B CA 1
ATOM 3068 C C . LYS B 1 70 ? 1.43457 17.57077 -25.52536 1.000 18.07262 70 LYS B C 1
ATOM 3069 O O . LYS B 1 70 ? 0.96283 18.69689 -25.70124 1.000 17.64443 70 LYS B O 1
ATOM 3088 N N . GLY B 1 71 ? 2.67092 17.35631 -25.08993 1.000 20.11949 71 GLY B N 1
ATOM 3089 C CA . GLY B 1 71 ? 3.54088 18.46376 -24.77735 1.000 20.61286 71 GLY B CA 1
ATOM 3090 C C . GLY B 1 71 ? 4.21971 19.04077 -26.00318 1.000 19.62884 71 GLY B C 1
ATOM 3091 O O . GLY B 1 71 ? 4.36015 18.39615 -27.04110 1.000 21.08588 71 GLY B O 1
ATOM 3095 N N . VAL B 1 72 ? 4.64870 20.29608 -25.87189 1.000 21.24901 72 VAL B N 1
ATOM 3096 C CA . VAL B 1 72 ? 5.36280 20.94774 -26.96332 1.000 19.30351 72 VAL B CA 1
ATOM 3097 C C . VAL B 1 72 ? 6.85029 20.62442 -26.95916 1.000 19.83533 72 VAL B C 1
ATOM 3098 O O . VAL B 1 72 ? 7.50302 20.77394 -27.99819 1.000 22.41928 72 VAL B O 1
ATOM 3111 N N . ARG B 1 73 ? 7.40208 20.16639 -25.83668 1.000 24.22272 73 ARG B N 1
ATOM 3112 C CA . ARG B 1 73 ? 8.84199 19.92894 -25.77602 1.000 23.91539 73 ARG B CA 1
ATOM 3113 C C . ARG B 1 73 ? 9.33970 18.94219 -26.82413 1.000 22.86273 73 ARG B C 1
ATOM 3114 O O . ARG B 1 73 ? 10.40883 19.19395 -27.40736 1.000 25.52132 73 ARG B O 1
ATOM 3135 N N . PRO B 1 74 ? 8.66083 17.82465 -27.10040 1.000 22.42873 74 PRO B N 1
ATOM 3136 C CA . PRO B 1 74 ? 9.14392 16.91757 -28.15832 1.000 23.54036 74 PRO B CA 1
ATOM 3137 C C . PRO B 1 74 ? 9.15412 17.54024 -29.54541 1.000 21.80210 74 PRO B C 1
ATOM 3138 O O . PRO B 1 74 ? 9.75548 16.95828 -30.45744 1.000 26.97906 74 PRO B O 1
ATOM 3149 N N . LEU B 1 75 ? 8.51115 18.68933 -29.73633 1.000 20.49851 75 LEU B N 1
ATOM 3150 C CA . LEU B 1 75 ? 8.46010 19.35111 -31.03145 1.000 21.20080 75 LEU B CA 1
ATOM 3151 C C . LEU B 1 75 ? 9.45699 20.49695 -31.14626 1.000 25.66931 75 LEU B C 1
ATOM 3152 O O . LEU B 1 75 ? 9.47338 21.18549 -32.17156 1.000 24.28545 75 LEU B O 1
ATOM 3168 N N . ILE B 1 76 ? 10.29866 20.70629 -30.13112 1.000 25.80862 76 ILE B N 1
ATOM 3169 C CA . ILE B 1 76 ? 11.10948 21.91234 -30.06015 1.000 29.39675 76 ILE B CA 1
ATOM 3170 C C . ILE B 1 76 ? 12.06444 22.02879 -31.23360 1.000 28.75037 76 ILE B C 1
ATOM 3171 O O . ILE B 1 76 ? 12.47256 23.14129 -31.57875 1.000 30.97833 76 ILE B O 1
ATOM 3187 N N . ALA B 1 77 ? 12.43001 20.91175 -31.85970 1.000 26.16143 77 ALA B N 1
ATOM 3188 C CA . ALA B 1 77 ? 13.31998 20.94255 -33.00956 1.000 26.11831 77 ALA B CA 1
ATOM 3189 C C . ALA B 1 77 ? 12.57589 21.02838 -34.33435 1.000 27.44537 77 ALA B C 1
ATOM 3190 O O . ALA B 1 77 ? 13.22206 21.17101 -35.38042 1.000 28.65202 77 ALA B O 1
ATOM 3197 N N . GLU B 1 78 ? 11.24669 20.96451 -34.31339 1.000 21.57701 78 GLU B N 1
ATOM 3198 C CA . GLU B 1 78 ? 10.47250 21.05751 -35.53801 1.000 23.12995 78 GLU B CA 1
ATOM 3199 C C . GLU B 1 78 ? 10.23124 22.51071 -35.91484 1.000 23.53236 78 GLU B C 1
ATOM 3200 O O . GLU B 1 78 ? 10.22526 23.40500 -35.06487 1.000 23.73978 78 GLU B O 1
ATOM 3212 N N . HIS B 1 79 ? 10.01006 22.73347 -37.20544 1.000 21.08778 79 HIS B N 1
ATOM 3213 C CA . HIS B 1 79 ? 9.62763 24.03311 -37.72824 1.000 21.31543 79 HIS B CA 1
ATOM 3214 C C . HIS B 1 79 ? 8.18465 23.98567 -38.20506 1.000 22.75477 79 HIS B C 1
ATOM 3215 O O . HIS B 1 79 ? 7.74243 22.98242 -38.77373 1.000 24.38091 79 HIS B O 1
ATOM 3229 N N . PHE B 1 80 ? 7.45494 25.07273 -37.96658 1.000 20.66656 80 PHE B N 1
ATOM 3230 C CA . PHE B 1 80 ? 6.08997 25.22440 -38.44785 1.000 20.72167 80 PHE B CA 1
ATOM 3231 C C . PHE B 1 80 ? 5.98028 26.55489 -39.16918 1.000 24.78470 80 PHE B C 1
ATOM 3232 O O . PHE B 1 80 ? 6.46676 27.57435 -38.67279 1.000 22.91573 80 PHE B O 1
ATOM 3249 N N . THR B 1 81 ? 5.34745 26.54396 -40.34158 1.000 21.15110 81 THR B N 1
ATOM 3250 C CA . THR B 1 81 ? 5.15735 27.79185 -41.07048 1.000 22.13703 81 THR B CA 1
ATOM 3251 C C . THR B 1 81 ? 4.35193 28.77867 -40.23975 1.000 19.38233 81 THR B C 1
ATOM 3252 O O . THR B 1 81 ? 4.68230 29.96933 -40.17759 1.000 20.58492 81 THR B O 1
ATOM 3263 N N . TYR B 1 82 ? 3.29629 28.29969 -39.58952 1.000 16.91673 82 TYR B N 1
ATOM 3264 C CA . TYR B 1 82 ? 2.49730 29.10703 -38.68447 1.000 16.11705 82 TYR B CA 1
ATOM 3265 C C . TYR B 1 82 ? 2.47981 28.45650 -37.31105 1.000 14.61876 82 TYR B C 1
ATOM 3266 O O . TYR B 1 82 ? 2.18801 27.26234 -37.18997 1.000 16.43564 82 TYR B O 1
ATOM 3284 N N . VAL B 1 83 ? 2.78582 29.24084 -36.28429 1.000 16.45196 83 VAL B N 1
ATOM 3285 C CA . VAL B 1 83 ? 2.49943 28.88588 -34.90037 1.000 17.25518 83 VAL B CA 1
ATOM 3286 C C . VAL B 1 83 ? 1.41857 29.84602 -34.42470 1.000 16.88572 83 VAL B C 1
ATOM 3287 O O . VAL B 1 83 ? 1.61682 31.06745 -34.43527 1.000 17.84745 83 VAL B O 1
ATOM 3300 N N . ILE B 1 84 ? 0.26524 29.30138 -34.04945 1.000 14.30341 84 ILE B N 1
ATOM 3301 C CA . ILE B 1 84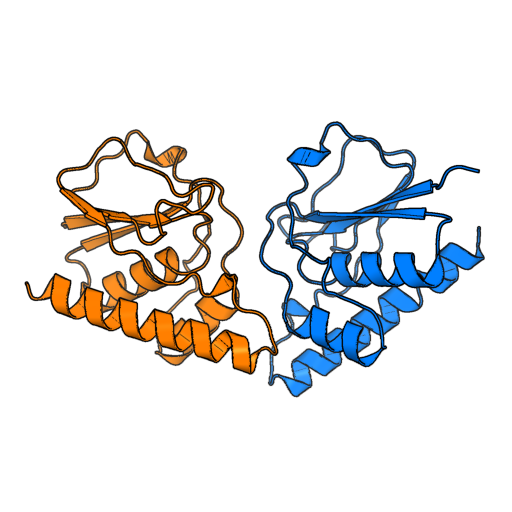 ? -0.90203 30.09397 -33.67817 1.000 15.37604 84 ILE B CA 1
ATOM 3302 C C . ILE B 1 84 ? -1.18976 29.83425 -32.20584 1.000 14.26472 84 ILE B C 1
ATOM 3303 O O . ILE B 1 84 ? -1.63688 28.74413 -31.83221 1.000 15.45674 84 ILE B O 1
ATOM 3319 N N . THR B 1 85 ? -0.93835 30.83240 -31.36568 1.000 14.40659 85 THR B N 1
ATOM 3320 C CA . THR B 1 85 ? -1.15512 30.71017 -29.92939 1.000 14.89297 85 THR B CA 1
ATOM 3321 C C . THR B 1 85 ? -2.61122 31.03781 -29.62176 1.000 14.95355 85 THR B C 1
ATOM 3322 O O . THR B 1 85 ? -3.10839 32.10489 -29.99985 1.000 17.47950 85 THR B O 1
ATOM 3333 N N . VAL B 1 86 ? -3.29844 30.10857 -28.95932 1.000 15.78254 86 VAL B N 1
ATOM 3334 C CA . VAL B 1 86 ? -4.71929 30.25043 -28.66909 1.000 14.92090 86 VAL B CA 1
ATOM 3335 C C . VAL B 1 86 ? -5.00018 30.48153 -27.19556 1.000 16.65822 86 VAL B C 1
ATOM 3336 O O . VAL B 1 86 ? -6.16457 30.69350 -26.82763 1.000 17.20561 86 VAL B O 1
ATOM 3349 N N . CYS B 1 87 ? -3.98315 30.45572 -26.34111 1.000 16.59762 87 CYS B N 1
ATOM 3350 C CA . CYS B 1 87 ? -4.14030 30.93980 -24.97905 1.000 19.78194 87 CYS B CA 1
ATOM 3351 C C . CYS B 1 87 ? -3.80373 32.42493 -24.89032 1.000 23.88546 87 CYS B C 1
ATOM 3352 O O . CYS B 1 87 ? -3.12452 32.99121 -25.75048 1.000 22.85030 87 CYS B O 1
ATOM 3359 N N . ASP B 1 88 ? -4.31749 33.05785 -23.84074 1.000 22.16847 88 ASP B N 1
ATOM 3360 C CA . ASP B 1 88 ? -3.93010 34.41756 -23.50908 1.000 25.50430 88 ASP B CA 1
ATOM 3361 C C . ASP B 1 88 ? -2.56028 34.38409 -22.84166 1.000 32.51416 88 ASP B C 1
ATOM 3362 O O . ASP B 1 88 ? -2.28268 33.52516 -22.00099 1.000 25.17378 88 ASP B O 1
ATOM 3371 N N . ARG B 1 89 ? -1.68397 35.30109 -23.25220 1.000 40.50006 89 ARG B N 1
ATOM 3372 C CA . ARG B 1 89 ? -0.31748 35.31252 -22.73290 1.000 41.50428 89 ARG B CA 1
ATOM 3373 C C . ARG B 1 89 ? -0.24852 35.52936 -21.22647 1.000 38.07658 89 ARG B C 1
ATOM 3374 O O . ARG B 1 89 ? 0.78143 35.21512 -20.62001 1.000 37.74829 89 ARG B O 1
ATOM 3395 N N . ALA B 1 90 ? -1.31344 36.03636 -20.60471 1.000 32.81494 90 ALA B N 1
ATOM 3396 C CA . ALA B 1 90 ? -1.31969 36.19194 -19.15583 1.000 41.32032 90 ALA B CA 1
ATOM 3397 C C . ALA B 1 90 ? -1.52630 34.87256 -18.42301 1.000 40.79131 90 ALA B C 1
ATOM 3398 O O . ALA B 1 90 ? -1.24388 34.79348 -17.22258 1.000 40.45437 90 ALA B O 1
ATOM 3405 N N . GLU B 1 91 ? -2.00989 33.84251 -19.10955 1.000 28.65475 91 GLU B N 1
ATOM 3406 C CA . GLU B 1 91 ? -2.25274 32.56461 -18.46011 1.000 31.50045 91 GLU B CA 1
ATOM 3407 C C . GLU B 1 91 ? -0.93849 31.87970 -18.10831 1.000 32.29906 91 GLU B C 1
ATOM 3408 O O . GLU B 1 91 ? 0.06636 32.00743 -18.81300 1.000 33.87092 91 GLU B O 1
ATOM 3420 N N . ALA B 1 92 ? -0.95070 31.15158 -16.99661 1.000 28.86498 92 ALA B N 1
ATOM 3421 C CA . ALA B 1 92 ? 0.20030 30.33756 -16.64351 1.000 34.42863 92 ALA B CA 1
ATOM 3422 C C . ALA B 1 92 ? 0.38694 29.24026 -17.68203 1.000 29.26285 92 ALA B C 1
ATOM 3423 O O . ALA B 1 92 ? -0.58205 28.65736 -18.17721 1.000 35.41103 92 ALA B O 1
ATOM 3430 N N . ASN B 1 93 ? 1.64593 28.97418 -18.02310 1.000 41.50235 93 ASN B N 1
ATOM 3431 C CA . ASN B 1 93 ? 2.02179 27.93301 -18.97089 1.000 37.07696 93 ASN B CA 1
ATOM 3432 C C . ASN B 1 93 ? 1.53428 28.20259 -20.39295 1.000 32.00224 93 ASN B C 1
ATOM 3433 O O . ASN B 1 93 ? 1.43968 27.26970 -21.19691 1.000 24.50872 93 ASN B O 1
ATOM 3444 N N . CYS B 1 94 ? 1.20741 29.44999 -20.73489 1.000 23.56835 94 CYS B N 1
ATOM 3445 C CA . CYS B 1 94 ? 0.98515 29.80169 -22.13561 1.000 23.90114 94 CYS B CA 1
ATOM 3446 C C . CYS B 1 94 ? 2.35972 30.02962 -22.75582 1.000 28.89082 94 CYS B C 1
ATOM 3447 O O . CYS B 1 94 ? 3.06446 30.97145 -22.36720 1.000 29.42955 94 CYS B O 1
ATOM 3454 N N . PRO B 1 95 ? 2.80442 29.16340 -23.68416 1.000 26.04518 95 PRO B N 1
ATOM 3455 C CA . PRO B 1 95 ? 4.21383 29.20126 -24.09645 1.000 30.00030 95 PRO B CA 1
ATOM 3456 C C . PRO B 1 95 ? 4.49639 29.97658 -25.37378 1.000 24.15722 95 PRO B C 1
ATOM 3457 O O . PRO B 1 95 ? 3.58158 30.47115 -26.03795 1.000 24.73149 95 PRO B O 1
ATOM 3468 N N . ILE B 1 96 ? 5.78489 30.11102 -25.69464 1.000 26.01072 96 ILE B N 1
ATOM 3469 C CA . ILE B 1 96 ? 6.25958 30.58473 -26.98984 1.000 26.87355 96 ILE B CA 1
ATOM 3470 C C . ILE B 1 96 ? 7.01721 29.44007 -27.65335 1.000 30.47991 96 ILE B C 1
ATOM 3471 O O . ILE B 1 96 ? 7.55323 28.55547 -26.97733 1.000 36.44080 96 ILE B O 1
ATOM 3487 N N . PHE B 1 97 ? 7.04722 29.44929 -28.98764 1.000 25.81096 97 PHE B N 1
ATOM 3488 C CA . PHE B 1 97 ? 7.71723 28.40333 -29.74363 1.000 23.76945 97 PHE B CA 1
ATOM 3489 C C . PHE B 1 97 ? 8.87818 28.97828 -30.54723 1.000 27.89537 97 PHE B C 1
ATOM 3490 O O . PHE B 1 97 ? 8.74923 30.06474 -31.12351 1.000 29.19687 97 PHE B O 1
ATOM 3507 N N . PRO B 1 98 ? 10.02432 28.28457 -30.60298 1.000 26.76192 98 PRO B N 1
ATOM 3508 C CA . PRO B 1 98 ? 11.22633 28.91927 -31.17110 1.000 26.33029 98 PRO B CA 1
ATOM 3509 C C . PRO B 1 98 ? 11.35162 28.87873 -32.68652 1.000 30.10701 98 PRO B C 1
ATOM 3510 O O . PRO B 1 98 ? 12.07965 29.71856 -33.23596 1.000 35.39538 98 PRO B O 1
ATOM 3521 N N . ASN B 1 99 ? 10.69961 27.94581 -33.38089 1.000 27.17498 99 ASN B N 1
ATOM 3522 C CA . ASN B 1 99 ? 10.93898 27.73828 -34.80892 1.000 27.17546 99 ASN B CA 1
ATOM 3523 C C . ASN B 1 99 ? 9.64831 27.94811 -35.59451 1.000 26.49154 99 ASN B C 1
ATOM 3524 O O . ASN B 1 99 ? 8.81876 27.03796 -35.69037 1.000 27.29334 99 ASN B O 1
ATOM 3535 N N . ALA B 1 100 ? 9.48648 29.12958 -36.18313 1.000 23.89670 100 ALA B N 1
ATOM 3536 C CA . ALA B 1 100 ? 8.27909 29.41499 -36.94321 1.000 23.69435 100 ALA B CA 1
ATOM 3537 C C . ALA B 1 100 ? 8.56699 30.49351 -37.97450 1.000 19.70517 100 ALA B C 1
ATOM 3538 O O . ALA B 1 100 ? 9.42684 31.35245 -37.77007 1.000 22.67007 100 ALA B O 1
ATOM 3545 N N . THR B 1 101 ? 7.82528 30.44501 -39.08195 1.000 20.96513 101 THR B N 1
ATOM 3546 C CA . THR B 1 101 ? 7.86879 31.54200 -40.04095 1.000 22.57412 101 THR B CA 1
ATOM 3547 C C . THR B 1 101 ? 6.99413 32.69233 -39.56380 1.000 20.38912 101 THR B C 1
ATOM 3548 O O . THR B 1 101 ? 7.44536 33.84108 -39.48988 1.000 22.21323 101 THR B O 1
ATOM 3559 N N . TYR B 1 102 ? 5.74116 32.39186 -39.23130 1.000 18.79533 102 TYR B N 1
ATOM 3560 C CA . TYR B 1 102 ? 4.79308 33.36800 -38.72565 1.000 20.12567 102 TYR B CA 1
ATOM 3561 C C . TYR B 1 102 ? 4.28790 32.93064 -37.35904 1.000 23.61833 102 TYR B C 1
ATOM 3562 O O . TYR B 1 102 ? 3.96183 31.75582 -37.15418 1.000 19.37847 102 TYR B O 1
ATOM 3580 N N . ARG B 1 103 ? 4.21889 33.88266 -36.43088 1.000 22.21014 103 ARG B N 1
ATOM 3581 C CA . ARG B 1 103 ? 3.63559 33.67351 -35.11138 1.000 20.64699 103 ARG B CA 1
ATOM 3582 C C . ARG B 1 103 ? 2.37859 34.52759 -35.01471 1.000 20.87453 103 ARG B C 1
ATOM 3583 O O . ARG B 1 103 ? 2.46043 35.76003 -34.98339 1.000 25.37993 103 ARG B O 1
ATOM 3604 N N . LEU B 1 104 ? 1.22242 33.87625 -34.96401 1.000 18.71263 104 LEU B N 1
ATOM 3605 C CA . LEU B 1 104 ? -0.05568 34.55495 -34.82722 1.000 19.44088 104 LEU B CA 1
ATOM 3606 C C . LEU B 1 104 ? -0.57834 34.34859 -33.41257 1.000 17.08162 104 LEU B C 1
ATOM 3607 O O . LEU B 1 104 ? -0.30338 33.33085 -32.77292 1.000 17.80975 104 LEU B O 1
ATOM 3623 N N . HIS B 1 105 ? -1.32920 35.32551 -32.92350 1.000 19.93626 105 HIS B N 1
ATOM 3624 C CA . HIS B 1 105 ? -1.87271 35.29610 -31.57136 1.000 18.32178 105 HIS B CA 1
ATOM 3625 C C . HIS B 1 105 ? -3.38080 35.43656 -31.67665 1.000 18.75290 105 HIS B C 1
ATOM 3626 O O . HIS B 1 105 ? -3.89250 36.51180 -32.00921 1.000 19.81037 105 HIS B O 1
ATOM 3640 N N . TRP B 1 106 ? -4.07775 34.32699 -31.43375 1.000 14.41097 106 TRP B N 1
ATOM 3641 C CA . TRP B 1 106 ? -5.53371 34.27458 -31.44533 1.000 13.84721 106 TRP B CA 1
ATOM 3642 C C . TRP B 1 106 ? -6.00439 33.84352 -30.05976 1.000 13.63981 106 TRP B C 1
ATOM 3643 O O . TRP B 1 106 ? -6.45496 32.70272 -29.87813 1.000 13.82056 106 TRP B O 1
ATOM 3664 N N . PRO B 1 107 ? -5.91665 34.71768 -29.06125 1.000 15.33691 107 PRO B N 1
ATOM 3665 C CA . PRO B 1 107 ? -6.38139 34.32921 -27.72137 1.000 15.18609 107 PRO B CA 1
ATOM 3666 C C . PRO B 1 107 ? -7.87901 34.06192 -27.73299 1.000 17.72449 107 PRO B C 1
ATOM 3667 O O . PRO B 1 107 ? -8.65829 34.82963 -28.29978 1.000 19.78828 107 PRO B O 1
ATOM 3678 N N . PHE B 1 108 ? -8.27627 32.94876 -27.12431 1.000 17.70651 108 PHE B N 1
ATOM 3679 C CA . PHE B 1 108 ? -9.68059 32.63638 -26.90923 1.000 13.06561 108 PHE B CA 1
ATOM 3680 C C . PHE B 1 108 ? -9.93186 32.41330 -25.42415 1.000 18.28045 108 PHE B C 1
ATOM 3681 O O . PHE B 1 108 ? -9.04175 31.98500 -24.68203 1.000 13.98493 108 PHE B O 1
ATOM 3698 N N . GLU B 1 109 ? -11.15168 32.72791 -24.99481 1.000 17.99124 109 GLU B N 1
ATOM 3699 C CA . GLU B 1 109 ? -11.57155 32.41401 -23.63780 1.000 20.06781 109 GLU B CA 1
ATOM 3700 C C . GLU B 1 109 ? -11.31745 30.94246 -23.34480 1.000 14.97896 109 GLU B C 1
ATOM 3701 O O . GLU B 1 109 ? -11.54864 30.07680 -24.19117 1.000 17.24475 109 GLU B O 1
ATOM 3713 N N . ASP B 1 110 ? -10.82694 30.66362 -22.13780 1.000 16.64612 110 ASP B N 1
ATOM 3714 C CA . ASP B 1 110 ? -10.57794 29.28772 -21.73122 1.000 20.62165 110 ASP B CA 1
ATOM 3715 C C . ASP B 1 110 ? -11.89844 28.63199 -21.34562 1.000 17.50295 110 ASP B C 1
ATOM 3716 O O . ASP B 1 110 ? -12.43856 28.91797 -20.26887 1.000 17.53509 110 ASP B O 1
ATOM 3725 N N . PRO B 1 111 ? -12.45369 27.75436 -22.18710 1.000 14.71275 111 PRO B N 1
ATOM 3726 C CA . PRO B 1 111 ? -13.72822 27.11874 -21.81600 1.000 15.96692 111 PRO B CA 1
ATOM 3727 C C . PRO B 1 111 ? -13.59185 26.18707 -20.62658 1.000 15.58893 111 PRO B C 1
ATOM 3728 O O . PRO B 1 111 ? -14.57426 25.97008 -19.90650 1.000 19.37617 111 PRO B O 1
ATOM 3739 N N . ALA B 1 112 ? -12.39794 25.63654 -20.39156 1.000 15.72143 112 ALA B N 1
ATOM 3740 C CA . ALA B 1 112 ? -12.19890 24.72269 -19.27512 1.000 18.33019 112 ALA B CA 1
ATOM 3741 C C . ALA B 1 112 ? -12.23196 25.43644 -17.93292 1.000 21.69548 112 ALA B C 1
ATOM 3742 O O . ALA B 1 112 ? -12.32999 24.77140 -16.89634 1.000 23.70802 112 ALA B O 1
ATOM 3749 N N . ALA B 1 113 ? -12.13603 26.76366 -17.92637 1.000 22.88693 113 ALA B N 1
ATOM 3750 C CA . ALA B 1 113 ? -12.26420 27.52879 -16.69674 1.000 23.09090 113 ALA B CA 1
ATOM 3751 C C . ALA B 1 113 ? -13.71685 27.73583 -16.29505 1.000 19.62597 113 ALA B C 1
ATOM 3752 O O . ALA B 1 113 ? -13.97654 28.14898 -15.16050 1.000 24.50157 113 ALA B O 1
ATOM 3759 N N . ALA B 1 114 ? -14.66213 27.45807 -17.18882 1.000 19.31466 114 ALA B N 1
ATOM 3760 C CA . ALA B 1 114 ? -16.06691 27.66345 -16.87448 1.000 20.60167 114 ALA B CA 1
ATOM 3761 C C . ALA B 1 114 ? -16.52072 26.69315 -15.79297 1.000 24.91429 114 ALA B C 1
ATOM 3762 O O . ALA B 1 114 ? -16.13981 25.51884 -15.78103 1.000 22.96834 114 ALA B O 1
ATOM 3769 N N . THR B 1 115 ? -17.35347 27.19573 -14.89135 1.000 27.92017 115 THR B N 1
ATOM 3770 C CA . THR B 1 115 ? -17.93190 26.42879 -13.80315 1.000 30.92281 115 THR B CA 1
ATOM 3771 C C . THR B 1 115 ? -19.43291 26.33088 -14.02164 1.000 24.19820 115 THR B C 1
ATOM 3772 O O . THR B 1 115 ? -20.00007 26.96524 -14.91660 1.000 29.15749 115 THR B O 1
ATOM 3783 N N . GLY B 1 116 ? -20.06031 25.46578 -13.25054 1.000 26.49332 116 GLY B N 1
ATOM 3784 C CA . GLY B 1 116 ? -21.49076 25.29668 -13.31947 1.000 22.75541 116 GLY B CA 1
ATOM 3785 C C . GLY B 1 116 ? -21.84554 23.88228 -13.70717 1.000 24.44579 116 GLY B C 1
ATOM 3786 O O . GLY B 1 116 ? -21.00717 22.97557 -13.71941 1.000 22.22783 116 GLY B O 1
ATOM 3790 N N . SER B 1 117 ? -23.11863 23.70129 -14.03538 1.000 22.23163 117 SER B N 1
ATOM 3791 C CA . SER B 1 117 ? -23.59972 22.41421 -14.48813 1.000 20.46684 117 SER B CA 1
ATOM 3792 C C . SER B 1 117 ? -22.93113 22.04078 -15.80890 1.000 21.17592 117 SER B C 1
ATOM 3793 O O . SER B 1 117 ? -22.28519 22.86008 -16.47132 1.000 19.63477 117 SER B O 1
ATOM 3801 N N . GLU B 1 118 ? -23.10897 20.77697 -16.19972 1.000 18.30741 118 GLU B N 1
ATOM 3802 C CA . GLU B 1 118 ? -22.58699 20.33711 -17.48734 1.000 16.63928 118 GLU B CA 1
ATOM 3803 C C . GLU B 1 118 ? -23.13096 21.19602 -18.62243 1.000 16.21582 118 GLU B C 1
ATOM 3804 O O . GLU B 1 118 ? -22.38273 21.59470 -19.52207 1.000 15.16042 118 GLU B O 1
ATOM 3816 N N . GLU B 1 119 ? -24.43079 21.50208 -18.59593 1.000 19.32084 119 GLU B N 1
ATOM 3817 C CA . GLU B 1 119 ? -25.00105 22.30382 -19.67412 1.000 22.28939 119 GLU B CA 1
ATOM 3818 C C . GLU B 1 119 ? -24.41531 23.70911 -19.68086 1.000 19.26299 119 GLU B C 1
ATOM 3819 O O . GLU B 1 119 ? -24.13220 24.26150 -20.74884 1.000 16.14878 119 GLU B O 1
ATOM 3831 N N . GLU B 1 120 ? -24.20696 24.29793 -18.50174 1.000 16.66406 120 GLU B N 1
ATOM 3832 C CA . GLU B 1 120 ? -23.60507 25.62491 -18.44843 1.000 16.67687 120 GLU B CA 1
ATOM 3833 C C . GLU B 1 120 ? -22.19081 25.60536 -19.01044 1.000 19.43892 120 GLU B C 1
ATOM 3834 O O . GLU B 1 120 ? -21.79424 26.52018 -19.74139 1.000 20.60184 120 GLU B O 1
ATOM 3846 N N . ARG B 1 121 ? -21.42164 24.55870 -18.70685 1.000 15.47278 121 ARG B N 1
ATOM 3847 C CA . ARG B 1 121 ? -20.06792 24.47902 -19.24385 1.000 14.72664 121 ARG B CA 1
ATOM 3848 C C . ARG B 1 121 ? -20.08814 24.20651 -20.74367 1.000 14.80354 121 ARG B C 1
ATOM 3849 O O . ARG B 1 121 ? -19.31679 24.80713 -21.50105 1.000 17.74048 121 ARG B O 1
ATOM 3870 N N . LEU B 1 122 ? -20.98074 23.32216 -21.19361 1.000 13.69719 122 LEU B N 1
ATOM 3871 C CA . LEU B 1 122 ? -21.08892 23.04035 -22.62131 1.000 13.94968 122 LEU B CA 1
ATOM 3872 C C . LEU B 1 122 ? -21.43892 24.29358 -23.41329 1.000 14.47621 122 LEU B C 1
ATOM 3873 O O . LEU B 1 122 ? -20.97174 24.47178 -24.54447 1.000 13.87287 122 LEU B O 1
ATOM 3889 N N . ALA B 1 123 ? -22.26516 25.17161 -22.84404 1.000 13.65865 123 ALA B N 1
ATOM 3890 C CA . ALA B 1 123 ? -22.60886 26.39671 -23.55485 1.000 15.39390 123 ALA B CA 1
ATOM 3891 C C . ALA B 1 123 ? -21.35867 27.21317 -23.85760 1.000 14.93888 123 ALA B C 1
ATOM 3892 O O . ALA B 1 123 ? -21.22616 27.77570 -24.95070 1.000 14.87079 123 ALA B O 1
ATOM 3899 N N . VAL B 1 124 ? -20.42423 27.27728 -22.90549 1.000 15.67062 124 VAL B N 1
ATOM 3900 C CA . VAL B 1 124 ? -19.17846 28.01140 -23.11733 1.000 15.56758 124 VAL B CA 1
ATOM 3901 C C . VAL B 1 124 ? -18.31164 27.30882 -24.15450 1.000 13.14177 124 VAL B C 1
ATOM 3902 O O . VAL B 1 124 ? -17.73180 27.94924 -25.03926 1.000 14.36381 124 VAL B O 1
ATOM 3915 N N . PHE B 1 125 ? -18.18543 25.98408 -24.04560 1.000 12.52502 125 PHE B N 1
ATOM 3916 C CA . PHE B 1 125 ? -17.41207 25.24396 -25.03628 1.000 11.51678 125 PHE B CA 1
ATOM 3917 C C . PHE B 1 125 ? -17.98475 25.43794 -26.43681 1.000 13.06206 125 PHE B C 1
ATOM 3918 O O . PHE B 1 125 ? -17.23349 25.56456 -27.41159 1.000 12.30752 125 PHE B O 1
ATOM 3935 N N . ARG B 1 126 ? -19.31562 25.45367 -26.56172 1.000 11.95616 126 ARG B N 1
ATOM 3936 C CA . ARG B 1 126 ? -19.92021 25.65632 -27.87495 1.000 13.36950 126 ARG B CA 1
ATOM 3937 C C . ARG B 1 126 ? -19.63907 27.05774 -28.40088 1.000 12.66819 126 ARG B C 1
ATOM 3938 O O . ARG B 1 126 ? -19.36717 27.23782 -29.59396 1.000 14.30543 126 ARG B O 1
ATOM 3959 N N . HIS B 1 127 ? -19.70060 28.06224 -27.52508 1.000 12.02115 127 HIS B N 1
ATOM 3960 C CA . HIS B 1 127 ? -19.42105 29.42804 -27.94843 1.000 14.14707 127 HIS B CA 1
ATOM 3961 C C . HIS B 1 127 ? -17.98624 29.55952 -28.43666 1.000 17.49171 127 HIS B C 1
ATOM 3962 O O . HIS B 1 127 ? -17.72678 30.19369 -29.46636 1.000 14.97749 127 HIS B O 1
ATOM 3976 N N . VAL B 1 128 ? -17.04022 28.95542 -27.71579 1.000 13.11794 128 VAL B N 1
ATOM 3977 C CA . VAL B 1 128 ? -15.63971 29.03490 -28.11419 1.000 13.28636 128 VAL B CA 1
ATOM 3978 C C . VAL B 1 128 ? -15.40042 28.25169 -29.39890 1.000 13.13836 128 VAL B C 1
ATOM 3979 O O . VAL B 1 128 ? -14.69728 28.71956 -30.30269 1.000 13.46871 128 VAL B O 1
ATOM 3992 N N . ARG B 1 129 ? -15.97596 27.05031 -29.50107 1.000 12.28940 129 ARG B N 1
ATOM 3993 C CA . ARG B 1 129 ? -15.91050 26.29621 -30.74926 1.000 10.98899 129 ARG B CA 1
ATOM 3994 C C . ARG B 1 129 ? -16.36742 27.14623 -31.92594 1.000 10.80059 129 ARG B C 1
ATOM 3995 O O . ARG B 1 129 ? -15.71470 27.18678 -32.97499 1.000 12.38431 129 ARG B O 1
ATOM 4016 N N . ASP B 1 130 ? -17.51801 27.80316 -31.78155 1.000 11.48612 130 ASP B N 1
ATOM 4017 C CA . ASP B 1 130 ? -18.06259 28.57201 -32.89133 1.000 11.27562 130 ASP B CA 1
ATOM 4018 C C . ASP B 1 130 ? -17.16735 29.75066 -33.24657 1.000 14.29284 130 ASP B C 1
ATOM 4019 O O . ASP B 1 130 ? -17.04832 30.09239 -34.42775 1.000 13.60427 130 ASP B O 1
ATOM 4028 N N . GLU B 1 131 ? -16.52057 30.36890 -32.25522 1.000 11.64606 131 GLU B N 1
ATOM 4029 C CA . GLU B 1 131 ? -15.61867 31.47820 -32.54682 1.000 12.29075 131 GLU B CA 1
ATOM 4030 C C . GLU B 1 131 ? -14.37187 30.99268 -33.27626 1.000 13.41039 131 GLU B C 1
ATOM 4031 O O . GLU B 1 131 ? -13.94922 31.59173 -34.27223 1.000 13.64031 131 GLU B O 1
ATOM 4043 N N . ILE B 1 132 ? -13.75607 29.91818 -32.77839 1.000 12.24912 132 ILE B N 1
ATOM 4044 C CA . ILE B 1 132 ? -12.58538 29.35207 -33.44144 1.000 11.76563 132 ILE B CA 1
ATOM 4045 C C . ILE B 1 132 ? -12.95001 28.89885 -34.8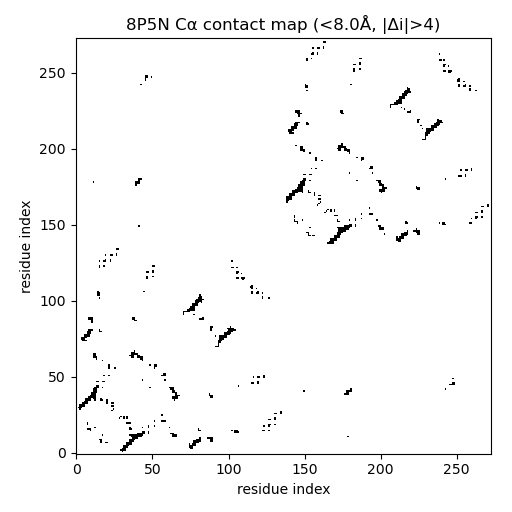4797 1.000 12.55207 132 ILE B C 1
ATOM 4046 O O . ILE B 1 132 ? -12.19992 29.12274 -35.80549 1.000 11.59648 132 ILE B O 1
ATOM 4062 N N . ASP B 1 133 ? -14.11406 28.26353 -34.99409 1.000 11.28495 133 ASP B N 1
ATOM 4063 C CA . ASP B 1 133 ? -14.58046 27.83439 -36.30797 1.000 12.90126 133 ASP B CA 1
ATOM 4064 C C . ASP B 1 133 ? -14.65424 29.01067 -37.27279 1.000 13.09550 133 ASP B C 1
ATOM 4065 O O . ASP B 1 133 ? -14.19893 28.91912 -38.41889 1.000 13.23361 133 ASP B O 1
ATOM 4074 N N . ALA B 1 134 ? -15.23591 30.12519 -36.82589 1.000 11.18334 134 ALA B N 1
ATOM 4075 C CA . ALA B 1 134 ? -15.32098 31.31176 -37.67074 1.000 11.34577 134 ALA B CA 1
ATOM 4076 C C . ALA B 1 134 ? -13.93286 31.81284 -38.05229 1.000 12.60968 134 ALA B C 1
ATOM 4077 O O . ALA B 1 134 ? -13.65565 32.06784 -39.22948 1.000 12.18249 134 ALA B O 1
ATOM 4084 N N . ARG B 1 135 ? -13.04167 31.95095 -37.06789 1.000 12.78620 135 ARG B N 1
ATOM 4085 C CA . ARG B 1 135 ? -11.70095 32.45299 -37.34967 1.000 13.81877 135 ARG B CA 1
ATOM 4086 C C . ARG B 1 135 ? -10.96609 31.55347 -38.33916 1.000 11.34552 135 ARG B C 1
ATOM 4087 O O . ARG B 1 135 ? -10.25606 32.04577 -39.22432 1.000 13.45128 135 ARG B O 1
ATOM 4108 N N . ILE B 1 136 ? -11.11136 30.23245 -38.19916 1.000 10.91314 136 ILE B N 1
ATOM 4109 C CA . ILE B 1 136 ? -10.40100 29.31094 -39.08471 1.000 11.73660 136 ILE B CA 1
ATOM 4110 C C . ILE B 1 136 ? -10.91856 29.41845 -40.51438 1.000 12.91405 136 ILE B C 1
ATOM 4111 O O . ILE B 1 136 ? -10.13254 29.45175 -41.46800 1.000 13.47272 136 ILE B O 1
ATOM 4127 N N . GLN B 1 137 ? -12.23872 29.48266 -40.69216 1.000 13.29787 137 GLN B N 1
ATOM 4128 C CA . GLN B 1 137 ? -12.79095 29.62872 -42.03488 1.000 12.11146 137 GLN B CA 1
ATOM 4129 C C . GLN B 1 137 ? -12.27517 30.89869 -42.69578 1.000 14.05420 137 GLN B C 1
ATOM 4130 O O . GLN B 1 137 ? -11.86709 30.88719 -43.86268 1.000 14.34568 137 GLN B O 1
ATOM 4144 N N . ALA B 1 138 ? -12.29593 32.01281 -41.96161 1.000 14.52186 138 ALA B N 1
ATOM 4145 C CA . ALA B 1 138 ? -11.81779 33.27452 -42.51626 1.000 13.06491 138 ALA B CA 1
ATOM 4146 C C . ALA B 1 138 ? -10.32880 33.20801 -42.82958 1.000 13.56198 138 ALA B C 1
ATOM 4147 O O . ALA B 1 138 ? -9.87109 33.75334 -43.84225 1.000 13.65900 138 ALA B O 1
ATOM 4154 N N . TRP B 1 139 ? -9.55858 32.54223 -41.96713 1.000 13.64023 139 TRP B N 1
ATOM 4155 C CA . TRP B 1 139 ? -8.11475 32.46667 -42.15690 1.000 13.06751 139 TRP B CA 1
ATOM 4156 C C . TRP B 1 139 ? -7.76215 31.62315 -43.37298 1.000 13.27850 139 TRP B C 1
ATOM 4157 O O . TRP B 1 139 ? -6.84682 31.96709 -44.13070 1.000 14.49795 139 TRP B O 1
ATOM 4178 N N . VAL B 1 140 ? -8.46690 30.50855 -43.56788 1.000 12.96491 140 VAL B N 1
ATOM 4179 C CA . VAL B 1 140 ? -8.22916 29.68030 -44.74477 1.000 13.80669 140 VAL B CA 1
ATOM 4180 C C . VAL B 1 140 ? -8.49374 30.47222 -46.01835 1.000 15.23142 140 VAL B C 1
ATOM 4181 O O . VAL B 1 140 ? -7.77540 30.33140 -47.01678 1.000 16.39509 140 VAL B O 1
ATOM 4194 N N . ALA B 1 141 ? -9.53720 31.30430 -46.01035 1.000 14.31089 141 ALA B N 1
ATOM 4195 C CA . ALA B 1 141 ? -9.92031 32.04099 -47.20923 1.000 16.11611 141 ALA B CA 1
ATOM 4196 C C . ALA B 1 141 ? -8.99048 33.20922 -47.51380 1.000 17.22056 141 ALA B C 1
ATOM 4197 O O . ALA B 1 141 ? -8.84063 33.58467 -48.68256 1.000 19.78448 141 ALA B O 1
ATOM 4204 N N . ALA B 1 142 ? -8.38115 33.80237 -46.49380 1.000 19.64585 142 ALA B N 1
ATOM 4205 C CA . ALA B 1 142 ? -7.50672 34.94657 -46.69413 1.000 31.00462 142 ALA B CA 1
ATOM 4206 C C . ALA B 1 142 ? -6.26061 34.82654 -45.82930 1.000 35.25092 142 ALA B C 1
ATOM 4207 O O . ALA B 1 142 ? -5.14004 34.84042 -46.33147 1.000 60.74980 142 ALA B O 1
#

Solvent-accessible surface area: 12919 Å² total; per-residue (Å²): 159,215,60,39,27,0,0,0,0,3,29,11,0,28,4,3,0,0,0,0,16,3,6,0,61,110,60,2,41,73,184,14,46,28,39,0,0,0,68,64,35,28,37,15,20,12,2,0,23,70,0,0,98,79,60,64,15,95,14,84,88,20,123,26,67,15,9,176,113,37,88,96,94,100,12,42,27,3,0,8,0,2,60,161,92,51,86,75,22,16,144,2,70,51,18,81,117,100,47,67,20,75,12,105,43,0,43,70,23,127,40,60,70,101,105,53,15,51,38,2,65,119,0,30,76,76,0,32,59,95,0,82,56,20,28,83,90,126,131,56,27,0,0,0,0,3,28,12,0,28,4,4,0,0,0,0,16,3,5,0,58,109,59,8,38,74,189,41,48,26,36,0,0,0,48,62,44,13,46,27,11,83,12,0,38,73,0,0,96,79,56,65,12,99,15,84,84,21,122,26,66,16,7,131,116,36,94,97,94,100,10,40,50,3,0,10,0,3,63,162,94,50,84,67,23,14,140,2,69,51,19,79,115,104,46,78,14,74,8,105,44,0,33,71,22,113,31,49,19,94,103,24,12,52,36,2,64,120,0,30,77,76,0,36,57,97,0,87,64,46,49,91,124

Secondary structure (DSSP, 8-state):
-PPEEEEEEESSSSSHHHHHHHHHHHHHGGGEEEEEEESS-----HHHHHHHHHTT---TT----BSGGGTT--EEEEEE-S-TTSTT----SSEEEEEE-----GGG--S-HHHHHHHHHHHHHHHHHHHHHHHHT-/-EEEEEEESSSSSHHHHHHHHHHHHHGGGEEEEEEESS-----HHHHHHHHHTT---TT----BSGGGTT--EEEEEE-S-TTSTT----SSEEEEEE-----GGG--SSHHHHHHHHHHHHHHHHHHHHHHHH-

B-factor: mean 22.05, std 11.36, range [7.62, 90.99]

InterPro domains:
  IPR023485 Phosphotyrosine protein phosphatase I [PF01451] (10-141)
  IPR023485 Phosphotyrosine protein phosphatase I [SM00226] (9-142)
  IPR036196 Phosphotyrosine protein phosphatase I superfamily [SSF52788] (9-141)

Foldseek 3Di:
DQAAEEEEEEAAQAALRLLLQQLCCVQVPRNYDYYYAFAHHDFHDVLRCVLCVVVVTDDPPGGHHHCVVVQPPAGQEYEYAADPPDPRSDDHDHYNYYHYNHDPDLVPDDDDPVVSSVSSNVSSVVSNVVSNVVSVVD/DAEEEEEEAAQAALRLLLQQLCCVLVPPVYDYHYAFAHHDFHDVLRCVLCVVVVTDDPPGGHHHCVVCQPPAGQEYEYAADPVDPRRDDHDHYNYYHYRHDDDLVPDDDDPVRSSVSSNVSSVVSSVVSNVVSVD

Nearest PDB structures (foldseek):
  8p5n-assembly2_B  TM=1.005E+00  e=2.429E-28  Deinococcus indicus
  8p6m-assembly1_A  TM=1.006E+00  e=1.186E-25  Deinococcus indicus
  8p6m-assembly1_B  TM=9.775E-01  e=2.531E-25  Deinococcus indicus
  1jl3-assembly1_A  TM=8.647E-01  e=1.586E-13  Bacillus subtilis
  2ipa-assembly1_B  TM=8.888E-01  e=1.026E-11  Bacillus subtilis

Sequence (273 aa):
SRPVSVLFLCTGNTARSQLAQVLLEHHGGGRYAVTSAGLEPGSVNPLTVQVLQESGLPTGHLQQAKGVRPLIAEHFTYVITVCDRAEANCPIFPNATYRLHWPFEDPAAATGSEEERLAVFRHVRDEIDARRIQAWVAARPVSVLFLCTGNTARSQLAQVLLEHHGGGRRYAVTSAGLEPGSVNPLTVQVLQESGLPTGHLQAKGVRPLIAEHFTYVITVCDRAEANCPIFPNATYRLHWPFEDPAAATGSEEERLAVFRHVRDEIDARIQAWVAA

Radius of gyration: 20.27 Å; Cα contacts (8 Å, |Δi|>4): 566; chains: 2; bounding box: 43×38×65 Å